Protein AF-A0A1Q3HE47-F1 (afdb_monomer)

Mean predicted aligned error: 10.92 Å

pLDDT: mean 84.14, std 11.79, range [44.97, 98.5]

Radius of gyration: 33.8 Å; Cα contacts (8 Å, |Δi|>4): 461; chains: 1; bounding box: 70×44×85 Å

Secondary structure (DSSP, 8-state):
-EEEEEEEEETTEEEEEEEEE-TTT--EEEEETTEEEEEE---S---EEEEEEEETTEEEEEEEEESSS-EEEEEEETTEE-GGGSSPPPP-----THHHHHHHHHHHHHHHHHHHHHHHHHHHHHHHHHHHHHHS-SSPPEEEGGGGGGSPTTEEEEEES-EE-SSSPPSEEETTEEEEEEE-TT--EEEEEESSSS---S-EEEEEEE--HHHHHHHHHHH--S--EEEETT-SHHHHHHHHHHHHHHHHHHHHHHHHHHHHHHHHHSPPP--

Solvent-accessible surface area (backbone atoms only — not comparable to full-atom values): 15174 Å² total; per-residue (Å²): 114,50,77,49,75,47,81,43,79,54,97,94,39,83,42,44,38,37,39,40,40,30,73,75,55,33,29,36,36,33,26,47,73,86,42,76,79,43,76,46,66,52,63,80,75,47,60,52,49,77,46,77,49,71,57,97,88,40,54,30,31,43,38,36,43,44,78,65,82,55,76,49,56,40,45,29,50,76,88,38,66,47,84,90,40,61,81,74,72,69,81,75,70,77,70,60,73,65,59,60,55,54,48,53,41,51,52,34,48,52,49,16,52,51,28,35,54,52,8,50,53,27,37,53,53,14,50,52,26,46,55,52,37,70,70,52,63,101,62,56,55,77,36,50,52,89,54,50,85,76,53,62,79,67,37,58,32,25,38,42,63,40,47,60,58,72,85,52,74,66,79,43,78,62,85,85,39,38,35,40,62,26,33,31,94,85,66,53,73,36,40,36,40,38,85,56,94,70,70,63,59,59,54,54,60,19,20,32,34,71,46,63,68,72,66,24,55,51,48,23,71,74,70,70,40,96,63,43,47,30,36,32,55,77,38,49,56,73,46,26,48,50,46,19,51,52,24,40,52,50,12,52,51,24,39,51,52,15,50,54,31,45,51,52,40,48,59,75,64,53,81,77,79,89,124

Foldseek 3Di:
DDKDWDWDQDPNDTKIWMWDADLQQRWIWIAINNRTPDTDRDDRADQWDKAWDDDPNWIKIWTWHDDSPDIFIFIATNNFTDPPRPDGPDPPPPPPPVVVLVVVLVVLLVLLVVLLVQLVVLLVQLVVLVVVLVVADPDAAEDEPVCLVVDDAFRWHKYAQWDWPLVPPFPDDDDQWTWTWTAHPVGQTEIEIDRDSDDDPRIATATKHWDDDPVQVVVCVVRVDPTHIYGDNCHHNVNSVVSSVVSNVSSCVSNVSSVVSVVVSVVSPDDDPPD

Nearest PDB structures (foldseek):
  6t9a-assembly1_C  TM=4.109E-01  e=9.147E-01  Ralstonia solanacearum
  8c9y-assembly1_A  TM=4.120E-01  e=1.423E+00  Ralstonia solanacearum
  8cf6-assembly1_A  TM=3.707E-01  e=9.667E-01  Ralstonia solanacearum
  6zuk-assembly2_F  TM=3.604E-01  e=8.190E-01  Ralstonia solanacearum
  2bt9-assembly1_A  TM=3.469E-01  e=4.542E+00  Ralstonia solanacearum

Sequence (275 aa):
MARRVWDVLLRNRMHRIELEHGYFTGRRRLTVDGRTILEQTPGIIDFGSEHPFEVAGVPCEVVITGNGIRFQYHLMVDGAAHPHGGQVPRPIRRKRAGGVLAVVNRCAKYMAVFLAVLGLAFLALGVQSLARLVSFPEHPPRVALATAGTQPDDAWVTLEGLRIDCGSAPIRRHGTNYYLAGQDGGGVPVVVAVDDESCPGEQASGVLHEMGGRNGAELRRRTGAPKVLVLSTWGGPAHELAGAAVFSLMALLGLGLAWLFALHAYDVSRPRSAD

Structure (mmCIF, N/CA/C/O backbone):
data_AF-A0A1Q3HE47-F1
#
_entry.id   AF-A0A1Q3HE47-F1
#
loop_
_atom_site.group_PDB
_atom_site.id
_atom_site.type_symbol
_atom_site.label_atom_id
_atom_site.label_alt_id
_atom_site.label_comp_id
_atom_site.label_asym_id
_atom_site.label_entity_id
_atom_site.label_seq_id
_atom_site.pdbx_PDB_ins_code
_atom_site.Cartn_x
_atom_site.Cartn_y
_atom_site.Cartn_z
_atom_site.occupancy
_atom_site.B_iso_or_equiv
_atom_site.auth_seq_id
_atom_site.auth_comp_id
_atom_site.auth_asym_id
_atom_site.auth_atom_id
_atom_site.pdbx_PDB_model_num
ATOM 1 N N . MET A 1 1 ? -20.123 10.801 11.143 1.00 86.38 1 MET A N 1
ATOM 2 C CA . MET A 1 1 ? -20.374 11.171 12.551 1.00 86.38 1 MET A CA 1
ATOM 3 C C . MET A 1 1 ? -21.838 10.906 12.847 1.00 86.38 1 MET A C 1
ATOM 5 O O . MET A 1 1 ? -22.668 11.209 11.999 1.00 86.38 1 MET A O 1
ATOM 9 N N . ALA A 1 2 ? -22.151 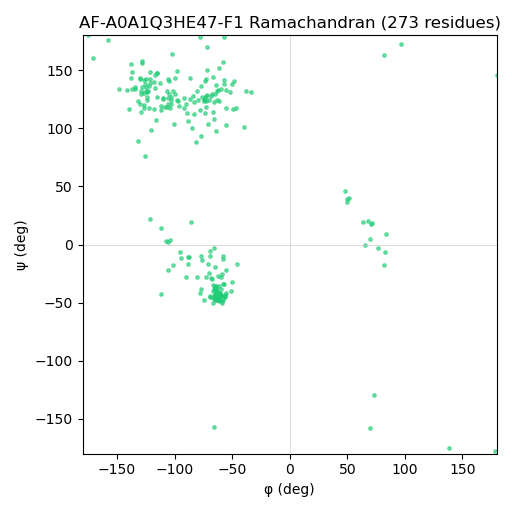10.308 13.991 1.00 92.12 2 ALA A N 1
ATOM 10 C CA . ALA A 1 2 ? -23.515 10.126 14.472 1.00 92.12 2 ALA A CA 1
ATOM 11 C C . ALA A 1 2 ? -23.789 11.099 15.616 1.00 92.12 2 ALA A C 1
ATOM 13 O O . ALA A 1 2 ? -22.918 11.309 16.459 1.00 92.12 2 ALA A O 1
ATOM 14 N N . ARG A 1 3 ? -25.009 11.633 15.669 1.00 95.56 3 ARG A N 1
ATOM 15 C CA . ARG A 1 3 ? -25.530 12.364 16.825 1.00 95.56 3 ARG A CA 1
ATOM 16 C C . ARG A 1 3 ? -26.807 11.689 17.308 1.00 95.56 3 ARG A C 1
ATOM 18 O O . ARG A 1 3 ? -27.636 11.273 16.490 1.00 95.56 3 ARG A O 1
ATOM 25 N N . ARG A 1 4 ? -26.947 11.537 18.619 1.00 95.44 4 ARG A N 1
ATOM 26 C CA . ARG A 1 4 ? -28.147 11.018 19.282 1.00 95.44 4 ARG A CA 1
ATOM 27 C C . ARG A 1 4 ? -28.546 11.962 20.399 1.00 95.44 4 ARG A C 1
ATOM 29 O O . ARG A 1 4 ? -27.680 12.553 21.033 1.00 95.44 4 ARG A O 1
ATOM 36 N N . VAL A 1 5 ? -29.849 12.117 20.576 1.00 95.69 5 VAL A N 1
ATOM 37 C CA . VAL A 1 5 ? -30.447 12.993 21.579 1.00 95.69 5 VAL A CA 1
ATOM 38 C C . VAL A 1 5 ? -31.563 12.212 22.252 1.00 95.69 5 VAL A C 1
ATOM 40 O O . VAL A 1 5 ? -32.356 11.567 21.565 1.00 95.69 5 VAL A O 1
ATOM 43 N N . TRP A 1 6 ? -31.602 12.270 23.575 1.00 95.62 6 TRP A N 1
ATOM 44 C CA . TRP A 1 6 ? -32.667 11.720 24.398 1.00 95.62 6 TRP A CA 1
ATOM 45 C C . TRP A 1 6 ? -33.143 12.799 25.364 1.00 95.62 6 TRP A C 1
ATOM 47 O O . TRP A 1 6 ? -32.328 13.396 26.065 1.00 95.62 6 TRP A O 1
ATOM 57 N N . ASP A 1 7 ? -34.453 13.011 25.416 1.00 95.06 7 ASP A N 1
ATOM 58 C CA . ASP A 1 7 ? -35.097 13.839 26.430 1.00 95.06 7 ASP A CA 1
ATOM 59 C C . ASP A 1 7 ? -35.755 12.909 27.456 1.00 95.06 7 ASP A C 1
ATOM 61 O O . ASP A 1 7 ? -36.532 12.022 27.087 1.00 95.06 7 ASP A O 1
ATOM 65 N N . VAL A 1 8 ? -35.401 13.070 28.731 1.00 95.38 8 VAL A N 1
ATOM 66 C CA . VAL A 1 8 ? -35.854 12.207 29.831 1.00 95.38 8 VAL A CA 1
ATOM 67 C C . VAL A 1 8 ? -36.417 13.041 30.977 1.00 95.38 8 VAL A C 1
ATOM 69 O O . VAL A 1 8 ? -35.802 14.010 31.418 1.00 95.38 8 VAL A O 1
ATOM 72 N N . LEU A 1 9 ? -37.593 12.666 31.482 1.00 95.88 9 LEU A N 1
ATOM 73 C CA . LEU A 1 9 ? -38.200 13.303 32.651 1.00 95.88 9 LEU A CA 1
ATOM 74 C C . LEU A 1 9 ? -37.706 12.600 33.921 1.00 95.88 9 LEU A C 1
ATOM 76 O O . LEU A 1 9 ? -38.145 11.493 34.222 1.00 95.88 9 LEU A O 1
ATOM 80 N N . LEU A 1 10 ? -36.812 13.241 34.677 1.00 96.44 10 LEU A N 1
ATOM 81 C CA . LEU A 1 10 ? -36.258 12.707 35.927 1.00 96.44 10 LEU A CA 1
ATOM 82 C C . LEU A 1 10 ? -36.511 13.694 37.063 1.00 96.44 10 LEU A C 1
ATOM 84 O O . LEU A 1 10 ? -36.251 14.887 36.925 1.00 96.44 10 LEU A O 1
ATOM 88 N N . ARG A 1 11 ? -37.041 13.205 38.192 1.00 95.62 11 ARG A N 1
ATOM 89 C CA . ARG A 1 11 ? -37.364 14.028 39.376 1.00 95.62 11 ARG A CA 1
ATOM 90 C C . ARG A 1 11 ? -38.146 15.311 39.024 1.00 95.62 11 ARG A C 1
ATOM 92 O O . ARG A 1 11 ? -37.824 16.394 39.501 1.00 95.62 11 ARG A O 1
ATOM 99 N N . ASN A 1 12 ? -39.168 15.178 38.174 1.00 96.12 12 ASN A N 1
ATOM 100 C CA . ASN A 1 12 ? -40.035 16.264 37.688 1.00 96.12 12 ASN A CA 1
ATOM 101 C C . ASN A 1 12 ? -39.338 17.354 36.852 1.00 96.12 12 ASN A C 1
ATOM 103 O O . ASN A 1 12 ? -39.894 18.438 36.673 1.00 96.12 12 ASN A O 1
ATOM 107 N N . ARG A 1 13 ? -38.153 17.082 36.299 1.00 97.62 13 ARG A N 1
ATOM 108 C CA . ARG A 1 13 ? -37.458 17.980 35.373 1.00 97.62 13 ARG A CA 1
ATOM 109 C C . ARG A 1 13 ? -37.103 17.250 34.081 1.00 97.62 13 ARG A C 1
ATOM 111 O O . ARG A 1 13 ? -36.677 16.099 34.108 1.00 97.62 13 ARG A O 1
ATOM 118 N N . MET A 1 14 ? -37.298 17.920 32.945 1.00 97.44 14 MET A N 1
ATOM 119 C CA . MET A 1 14 ? -36.829 17.415 31.655 1.00 97.44 14 MET A CA 1
ATOM 120 C C . MET A 1 14 ? -35.317 17.623 31.555 1.00 97.44 14 MET A C 1
ATOM 122 O O . MET A 1 14 ? -34.838 18.743 31.751 1.00 97.44 14 MET A O 1
ATOM 126 N N . HIS A 1 15 ? -34.594 16.554 31.246 1.00 97.56 15 HIS A N 1
ATOM 127 C CA . HIS A 1 15 ? -33.154 16.549 31.027 1.00 97.56 15 HIS A CA 1
ATOM 128 C C . HIS A 1 15 ? -32.845 16.118 29.601 1.00 97.56 15 HIS A C 1
ATOM 130 O O . HIS A 1 15 ? -33.463 15.185 29.085 1.00 97.56 15 HIS A O 1
ATOM 136 N N . ARG A 1 16 ? -31.861 16.770 28.982 1.00 96.31 16 ARG A N 1
ATOM 137 C CA . ARG A 1 16 ? -31.453 16.494 27.603 1.00 96.31 16 ARG A CA 1
ATOM 138 C C . ARG A 1 16 ? -30.068 15.880 27.565 1.00 96.31 16 ARG A C 1
ATOM 140 O O . ARG A 1 16 ? -29.092 16.506 27.973 1.00 96.31 16 ARG A O 1
ATOM 147 N N . ILE A 1 17 ? -29.987 14.666 27.040 1.00 97.88 17 ILE A N 1
ATOM 148 C CA . ILE A 1 17 ? -28.758 13.883 26.927 1.00 97.88 17 ILE A CA 1
ATOM 149 C C . ILE A 1 17 ? -28.388 13.798 25.451 1.00 97.88 17 ILE A C 1
ATOM 151 O O . ILE A 1 17 ? -29.185 13.350 24.629 1.00 97.88 17 ILE A O 1
ATOM 155 N N . GLU A 1 18 ? -27.173 14.203 25.102 1.00 97.38 18 GLU A N 1
ATOM 156 C CA . GLU A 1 18 ? -26.668 14.187 23.733 1.00 97.38 18 GLU A CA 1
ATOM 157 C C . GLU A 1 18 ? -25.387 13.367 23.630 1.00 97.38 18 GLU A C 1
ATOM 159 O O . GLU A 1 18 ? -24.451 13.572 24.398 1.00 97.38 18 GLU A O 1
ATOM 164 N N . LEU A 1 19 ? -25.326 12.471 22.646 1.00 96.94 19 LEU A N 1
ATOM 165 C CA . LEU A 1 19 ? -24.125 11.730 22.281 1.00 96.94 19 LEU A CA 1
ATOM 166 C C . LEU A 1 19 ? -23.688 12.119 20.871 1.00 96.94 19 LEU A C 1
ATOM 168 O O . LEU A 1 19 ? -24.444 11.960 19.910 1.00 96.94 19 LEU A O 1
ATOM 172 N N . GLU A 1 20 ? -22.430 12.511 20.735 1.00 96.62 20 GLU A N 1
ATOM 173 C CA . GLU A 1 20 ? -21.725 12.585 19.462 1.00 96.62 20 GLU A CA 1
ATOM 174 C C . GLU A 1 20 ?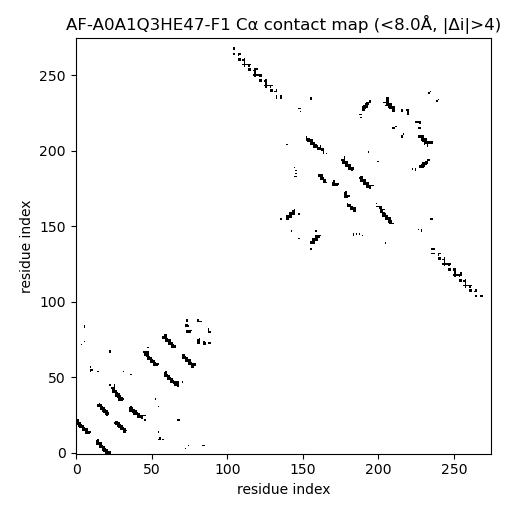 -20.738 11.422 19.350 1.00 96.62 20 GLU A C 1
ATOM 176 O O . GLU A 1 20 ? -19.940 11.193 20.256 1.00 96.62 20 GLU A O 1
ATOM 181 N N . HIS A 1 21 ? -20.781 10.696 18.232 1.00 94.62 21 HIS A N 1
ATOM 182 C CA . HIS A 1 21 ? -19.896 9.567 17.950 1.00 94.62 21 HIS A CA 1
ATOM 183 C C . HIS A 1 21 ? -19.247 9.711 16.557 1.00 94.62 21 HIS A C 1
ATOM 185 O O . HIS A 1 21 ? -19.907 9.662 15.513 1.00 94.62 21 HIS A O 1
ATOM 191 N N . GLY A 1 22 ? -17.929 9.896 16.523 1.00 92.56 22 GLY A N 1
ATOM 192 C CA . GLY A 1 22 ? -17.110 9.900 15.316 1.00 92.56 22 GLY A CA 1
ATOM 193 C C . GLY A 1 22 ? -16.686 8.491 14.903 1.00 92.56 22 GLY A C 1
ATOM 194 O O . GLY A 1 22 ? -15.700 7.988 15.415 1.00 92.56 22 GLY A O 1
ATOM 195 N N . TYR A 1 23 ? -17.373 7.892 13.923 1.00 84.88 23 TYR A N 1
ATOM 196 C CA . TYR A 1 23 ? -17.116 6.512 13.468 1.00 84.88 23 TYR A CA 1
ATOM 197 C C . TYR A 1 23 ? -15.653 6.197 13.123 1.00 84.88 23 TYR A C 1
ATOM 199 O O . TYR A 1 23 ? -15.178 5.111 13.421 1.00 84.88 23 TYR A O 1
ATOM 207 N N . PHE A 1 24 ? -14.953 7.134 12.480 1.00 83.31 24 PHE A N 1
ATOM 208 C CA . PHE A 1 24 ? -13.572 6.925 12.029 1.00 83.31 24 PHE A CA 1
ATOM 209 C C . PHE A 1 24 ? -12.532 7.322 13.072 1.00 83.31 24 PHE A C 1
ATOM 211 O O . PHE A 1 24 ? -11.423 6.803 13.069 1.00 83.31 24 PHE A O 1
ATOM 218 N N . THR A 1 25 ? -12.872 8.273 13.941 1.00 86.38 25 THR A N 1
ATOM 219 C CA . THR A 1 25 ? -11.947 8.787 14.955 1.00 86.38 25 THR A CA 1
ATOM 220 C C . THR A 1 25 ? -12.107 8.082 16.295 1.00 86.38 25 THR A C 1
ATOM 222 O O . THR A 1 25 ? -11.325 8.343 17.199 1.00 86.38 25 THR A O 1
ATOM 225 N N . GLY A 1 26 ? -13.167 7.289 16.471 1.00 87.88 26 GLY A N 1
ATOM 226 C CA . GLY A 1 26 ? -13.594 6.773 17.768 1.00 87.88 26 GLY A CA 1
ATOM 227 C C . GLY A 1 26 ? -14.060 7.866 18.736 1.00 87.88 26 GLY A C 1
ATOM 228 O O . GLY A 1 26 ? -14.446 7.553 19.858 1.00 87.88 26 GLY A O 1
ATOM 229 N N . ARG A 1 27 ? -14.047 9.155 18.357 1.00 93.19 27 ARG A N 1
ATOM 230 C CA . ARG A 1 27 ? -14.351 10.255 19.285 1.00 93.19 27 ARG A CA 1
ATOM 231 C C . ARG A 1 27 ? -15.779 10.144 19.802 1.00 93.19 27 ARG A C 1
ATOM 233 O O . ARG A 1 27 ? -16.715 9.982 19.022 1.00 93.19 27 ARG A O 1
ATOM 240 N N . ARG A 1 28 ? -15.939 10.285 21.111 1.00 95.19 28 ARG A N 1
ATOM 241 C CA . ARG A 1 28 ? -17.213 10.280 21.819 1.00 95.19 28 ARG A CA 1
ATOM 242 C C . ARG A 1 28 ? -17.311 11.528 22.663 1.00 95.19 28 ARG A C 1
ATOM 244 O O . ARG A 1 28 ? -16.393 11.827 23.425 1.00 95.19 28 ARG A O 1
ATOM 251 N N . ARG A 1 29 ? -18.432 12.223 22.553 1.00 97.69 29 ARG A N 1
ATOM 252 C CA . ARG A 1 29 ? -18.761 13.348 23.421 1.00 97.69 29 ARG A CA 1
ATOM 253 C C . ARG A 1 29 ? -20.162 13.142 23.967 1.00 97.69 29 ARG A C 1
ATOM 255 O O . ARG A 1 29 ? -21.098 13.006 23.186 1.00 97.69 29 ARG A O 1
ATOM 262 N N . LEU A 1 30 ? -20.281 13.080 25.289 1.00 98.12 30 LEU A N 1
ATOM 263 C CA . LEU A 1 30 ? -21.552 12.968 25.996 1.00 98.12 30 LEU A CA 1
ATOM 264 C C . LEU A 1 30 ? -21.827 14.281 26.722 1.00 98.12 30 LEU A C 1
ATOM 266 O O . LEU A 1 30 ? -20.998 14.758 27.503 1.00 98.12 30 LEU A O 1
ATOM 270 N N . THR A 1 31 ? -22.996 14.849 26.474 1.00 98.50 31 THR A N 1
ATOM 271 C CA . THR A 1 31 ? -23.437 16.124 27.030 1.00 98.50 31 THR A CA 1
ATOM 272 C C . THR A 1 31 ? -24.775 15.931 27.732 1.00 98.50 31 THR A C 1
ATOM 274 O O . THR A 1 31 ? -25.663 15.284 27.189 1.00 98.50 31 THR A O 1
ATOM 277 N N . VAL A 1 32 ? -24.927 16.494 28.931 1.00 98.25 32 VAL A N 1
ATOM 278 C CA . VAL A 1 32 ? -26.179 16.498 29.702 1.00 98.25 32 VAL A CA 1
ATOM 279 C C . VAL A 1 32 ? -26.535 17.943 30.017 1.00 98.25 32 VAL A C 1
ATOM 281 O O . VAL A 1 32 ? -25.709 18.674 30.562 1.00 98.25 32 VAL A O 1
ATOM 284 N N . ASP A 1 33 ? -27.734 18.373 29.630 1.00 97.88 33 ASP A N 1
ATOM 285 C CA . ASP A 1 33 ? -28.236 19.743 29.806 1.00 97.88 33 ASP A CA 1
ATOM 286 C C . ASP A 1 33 ? -27.250 20.820 29.313 1.00 97.88 33 ASP A C 1
ATOM 288 O O . ASP A 1 33 ? -27.050 21.860 29.939 1.00 97.88 33 ASP A O 1
ATOM 292 N N . GLY A 1 34 ? -26.575 20.547 28.191 1.00 97.62 34 GLY A N 1
ATOM 293 C CA . GLY A 1 34 ? -25.580 21.443 27.591 1.00 97.62 34 GLY A CA 1
ATOM 294 C C . GLY A 1 34 ? -24.171 21.362 28.197 1.00 97.62 34 GLY A C 1
ATOM 295 O O . GLY A 1 34 ? -23.241 21.938 27.634 1.00 97.62 34 GLY A O 1
ATOM 296 N N . ARG A 1 35 ? -23.959 20.606 29.283 1.00 98.12 35 ARG A N 1
ATOM 297 C CA . ARG A 1 35 ? -22.635 20.391 29.888 1.00 98.12 35 ARG A CA 1
ATOM 298 C C . ARG A 1 35 ? -22.011 19.080 29.413 1.00 98.12 35 ARG A C 1
ATOM 300 O O . ARG A 1 35 ? -22.592 18.014 29.592 1.00 98.12 35 ARG A O 1
ATOM 307 N N . THR A 1 36 ? -20.812 19.134 28.831 1.00 98.19 36 THR A N 1
ATOM 308 C CA . THR A 1 36 ? -20.045 17.921 28.497 1.00 98.19 36 THR A CA 1
ATOM 309 C C . THR A 1 36 ? -19.647 17.199 29.785 1.00 98.19 36 THR A C 1
ATOM 311 O O . THR A 1 36 ? -18.974 17.783 30.634 1.00 98.19 36 THR A O 1
ATOM 314 N N . ILE A 1 37 ? -20.051 15.938 29.919 1.00 97.81 37 ILE A N 1
ATOM 315 C CA . ILE A 1 37 ? -19.690 15.068 31.047 1.00 97.81 37 ILE A CA 1
ATOM 316 C C . ILE A 1 37 ? -18.656 14.008 30.658 1.00 97.81 37 ILE A C 1
ATOM 318 O O . ILE A 1 37 ? -17.943 13.503 31.519 1.00 97.81 37 ILE A O 1
ATOM 322 N N . LEU A 1 38 ? -18.546 13.699 29.364 1.00 96.50 38 LEU A N 1
ATOM 323 C CA . LEU A 1 38 ? -17.550 12.783 28.826 1.00 96.50 38 LEU A CA 1
ATOM 324 C C . LEU A 1 38 ? -17.035 13.314 27.497 1.00 96.50 38 LEU A C 1
ATOM 326 O O . LEU A 1 38 ? -17.819 13.647 26.608 1.00 96.50 38 LEU A O 1
ATOM 330 N N . GLU A 1 39 ? -15.721 13.306 27.337 1.00 96.38 39 GLU A N 1
ATOM 331 C CA . GLU A 1 39 ? -15.078 13.479 26.046 1.00 96.38 39 GLU A CA 1
ATOM 332 C C . GLU A 1 39 ? -13.893 12.520 25.952 1.00 96.38 39 GLU A C 1
ATOM 334 O O . GLU A 1 39 ? -12.964 12.578 26.753 1.00 96.38 39 GLU A O 1
ATOM 339 N N . GLN A 1 40 ? -13.959 11.583 25.009 1.00 92.56 40 GLN A N 1
ATOM 340 C CA . GLN A 1 40 ? -12.952 10.541 24.831 1.00 92.56 40 GLN A CA 1
ATOM 341 C C . GLN A 1 40 ? -12.658 10.347 23.351 1.00 92.56 40 GLN A C 1
ATOM 343 O O . GLN A 1 40 ? -13.560 10.396 22.520 1.00 92.56 40 GLN A O 1
ATOM 348 N N . THR A 1 41 ? -11.400 10.074 23.023 1.00 87.00 41 THR A N 1
ATOM 349 C CA . THR A 1 41 ? -10.984 9.655 21.679 1.00 87.00 41 THR A CA 1
ATOM 350 C C . THR A 1 41 ? -10.220 8.340 21.809 1.00 87.00 41 THR A C 1
ATOM 352 O O . THR A 1 41 ? -8.990 8.351 21.827 1.00 87.00 41 THR A O 1
ATOM 355 N N . PRO A 1 42 ? -10.917 7.206 22.019 1.00 71.00 42 PRO A N 1
ATOM 356 C CA . PRO A 1 42 ? -10.277 5.900 21.949 1.00 71.00 42 PRO A CA 1
ATOM 357 C C . PRO A 1 42 ? -9.634 5.696 20.573 1.00 71.00 42 PRO A C 1
ATOM 359 O O . PRO A 1 42 ? -10.004 6.352 19.601 1.00 71.00 42 PRO A O 1
ATOM 362 N N . GLY A 1 43 ? -8.638 4.807 20.520 1.00 66.75 43 GLY A N 1
ATOM 363 C CA . GLY A 1 43 ? -7.863 4.528 19.312 1.00 66.75 43 GLY A CA 1
ATOM 364 C C . GLY A 1 43 ? -8.708 4.088 18.108 1.00 66.75 43 GLY A C 1
ATOM 365 O O . GLY A 1 43 ? -9.919 3.925 18.183 1.00 66.75 43 GLY A O 1
ATOM 366 N N . ILE A 1 44 ? -8.028 3.849 16.987 1.00 63.16 44 ILE A N 1
ATOM 367 C CA . ILE A 1 44 ? -8.579 3.773 15.617 1.00 63.16 44 ILE A CA 1
ATOM 368 C C . ILE A 1 44 ? -9.682 2.700 15.422 1.00 63.16 44 ILE A C 1
ATOM 370 O O . ILE A 1 44 ? -10.370 2.698 14.404 1.00 63.16 44 ILE A O 1
ATOM 374 N N . ILE A 1 45 ? -9.882 1.783 16.374 1.00 70.94 45 ILE A N 1
ATOM 375 C CA . ILE A 1 45 ? -10.820 0.665 16.248 1.00 70.94 45 ILE A CA 1
ATOM 376 C C . ILE A 1 45 ? -11.922 0.758 17.310 1.00 70.94 45 ILE A C 1
ATOM 378 O O . ILE A 1 45 ? -11.659 0.617 18.504 1.00 70.94 45 ILE A O 1
ATOM 382 N N . ASP A 1 46 ? -13.165 0.927 16.853 1.00 78.44 46 ASP A N 1
ATOM 383 C CA . ASP A 1 46 ? -14.350 1.068 17.698 1.00 78.44 46 ASP A CA 1
ATOM 384 C C . ASP A 1 46 ? -15.302 -0.136 17.585 1.00 78.44 46 ASP A C 1
ATOM 386 O O . ASP A 1 46 ? -15.897 -0.388 16.534 1.00 78.44 46 ASP A O 1
ATOM 390 N N . PHE A 1 47 ? -15.479 -0.871 18.686 1.00 80.50 47 PHE A N 1
ATOM 391 C CA . PHE A 1 47 ? -16.389 -2.022 18.778 1.00 80.50 47 PHE A CA 1
ATOM 392 C C . PHE A 1 47 ? -17.601 -1.776 19.686 1.00 80.50 47 PHE A C 1
ATOM 394 O O . PHE A 1 47 ? -18.304 -2.721 20.052 1.00 80.50 47 PHE A O 1
ATOM 401 N N . GLY A 1 48 ? -17.867 -0.519 20.039 1.00 87.06 48 GLY A N 1
ATOM 402 C CA . GLY A 1 48 ? -18.836 -0.163 21.065 1.00 87.06 48 GLY A CA 1
ATOM 403 C C . GLY A 1 48 ? -18.195 0.083 22.429 1.00 87.06 48 GLY A C 1
ATOM 404 O O . GLY A 1 48 ? -16.990 -0.080 22.618 1.00 87.06 48 GLY A O 1
ATOM 405 N N . SER A 1 49 ? -19.007 0.554 23.369 1.00 90.88 49 SER A N 1
ATOM 406 C CA . SER A 1 49 ? -18.571 1.017 24.686 1.00 90.88 49 SER A CA 1
ATOM 407 C C . SER A 1 49 ? -19.760 1.286 25.607 1.00 90.88 49 SER A C 1
ATOM 409 O O . SER A 1 49 ? -20.879 1.508 25.148 1.00 90.88 49 SER A O 1
ATOM 411 N N . GLU A 1 50 ? -19.488 1.306 26.906 1.00 93.69 50 GLU A N 1
ATOM 412 C CA . GLU A 1 50 ? -20.438 1.630 27.970 1.00 93.69 50 GLU A CA 1
ATOM 413 C C . GLU A 1 50 ? -19.950 2.898 28.682 1.00 93.69 50 GLU A C 1
ATOM 415 O O . GLU A 1 50 ? -18.755 3.045 28.959 1.00 93.69 50 GLU A O 1
ATOM 420 N N . HIS A 1 51 ? -20.860 3.839 28.925 1.00 95.44 51 HIS A N 1
ATOM 421 C CA . HIS A 1 51 ? -20.549 5.134 29.524 1.00 95.44 51 HIS A CA 1
ATOM 422 C C . HIS A 1 51 ? -21.519 5.427 30.666 1.00 95.44 51 HIS A C 1
ATOM 424 O O . HIS A 1 51 ? -22.570 6.018 30.406 1.00 95.44 51 HIS A O 1
ATOM 430 N N . PRO A 1 52 ? -21.199 5.008 31.903 1.00 96.88 52 PRO A N 1
ATOM 431 C CA . PRO A 1 52 ? -22.009 5.323 33.071 1.00 96.88 52 PRO A CA 1
ATOM 432 C C . PRO A 1 52 ? -21.857 6.799 33.464 1.00 96.88 52 PRO A C 1
ATOM 434 O O . PRO A 1 52 ? -20.772 7.376 33.371 1.00 96.88 52 PRO A O 1
ATOM 437 N N . PHE A 1 53 ? -22.954 7.408 33.903 1.00 97.50 53 PHE A N 1
ATOM 438 C CA . PHE A 1 53 ? -23.033 8.777 34.409 1.00 97.50 53 PHE A CA 1
ATOM 439 C C . PHE A 1 53 ? -24.264 8.937 35.308 1.00 97.50 53 PHE A C 1
ATOM 441 O O . PHE A 1 53 ? -25.071 8.023 35.443 1.00 97.50 53 PHE A O 1
ATOM 448 N N . GLU A 1 54 ? -24.436 10.101 35.924 1.00 97.50 54 GLU A N 1
ATOM 449 C CA . GLU A 1 54 ? -25.608 10.387 36.752 1.00 97.50 54 GLU A CA 1
ATOM 450 C C . GLU A 1 54 ? -26.324 11.647 36.272 1.00 97.50 54 GLU A C 1
ATOM 452 O O . GLU A 1 54 ? -25.688 12.636 35.895 1.00 97.50 54 GLU A O 1
ATOM 457 N N . VAL A 1 55 ? -27.657 11.627 36.323 1.00 97.56 55 VAL A N 1
ATOM 458 C CA . VAL A 1 55 ? -28.508 12.791 36.044 1.00 97.56 55 VAL A CA 1
ATOM 459 C C . VAL A 1 55 ? -29.448 12.988 37.216 1.00 97.56 55 VAL A C 1
ATOM 461 O O . VAL A 1 55 ? -30.243 12.109 37.536 1.00 97.56 55 VAL A O 1
ATOM 464 N N . ALA A 1 56 ? -29.328 14.131 37.894 1.00 96.06 56 ALA A N 1
ATOM 465 C CA . ALA A 1 56 ? -30.091 14.427 39.105 1.00 96.06 56 ALA A CA 1
ATOM 466 C C . ALA A 1 56 ? -30.025 13.294 40.155 1.00 96.06 56 ALA A C 1
ATOM 468 O O . ALA A 1 56 ? -31.017 13.016 40.817 1.00 96.06 56 ALA A O 1
ATOM 469 N N . GLY A 1 57 ? -28.876 12.620 40.299 1.00 96.44 57 GLY A N 1
ATOM 470 C CA . GLY A 1 57 ? -28.688 11.496 41.227 1.00 96.44 57 GLY A CA 1
ATOM 471 C C . GLY A 1 57 ? -29.413 10.203 40.831 1.00 96.44 57 GLY A C 1
ATOM 472 O O . GLY A 1 57 ? -29.642 9.358 41.692 1.00 96.44 57 GLY A O 1
ATOM 473 N N . VAL A 1 58 ? -29.831 10.070 39.569 1.00 97.56 58 VAL A N 1
ATOM 474 C CA . VAL A 1 58 ? -30.322 8.819 38.977 1.00 97.56 58 VAL A CA 1
ATOM 475 C C . VAL A 1 58 ? -29.209 8.234 38.100 1.00 97.56 58 VAL A C 1
ATOM 477 O O . VAL A 1 58 ? -28.704 8.953 37.226 1.00 97.56 58 VAL A O 1
ATOM 480 N N . PRO A 1 59 ? -28.817 6.962 38.295 1.00 97.44 59 PRO A N 1
ATOM 481 C CA . PRO A 1 59 ? -27.789 6.328 37.481 1.00 97.44 59 PRO A CA 1
ATOM 482 C C . PRO A 1 59 ? -28.282 6.151 36.043 1.00 97.44 59 PRO A C 1
ATOM 484 O O . PRO A 1 59 ? -29.368 5.626 35.788 1.00 97.44 59 PRO A O 1
ATOM 487 N N . CYS A 1 60 ? -27.466 6.602 35.098 1.00 97.38 60 CYS A N 1
ATOM 488 C CA . CYS A 1 60 ? -27.711 6.526 33.667 1.00 97.38 60 CYS A CA 1
ATOM 489 C C . CYS A 1 60 ? -26.501 5.910 32.960 1.00 97.38 60 CYS A C 1
ATOM 491 O O . CYS A 1 60 ? -25.371 5.972 33.443 1.00 97.38 60 CYS A O 1
ATOM 493 N N . GLU A 1 61 ? -26.715 5.331 31.785 1.00 97.31 61 GLU A N 1
ATOM 494 C CA . GLU A 1 61 ? -25.629 4.780 30.979 1.00 97.31 61 GLU A CA 1
ATOM 495 C C . GLU A 1 61 ? -25.938 4.907 29.490 1.00 97.31 61 GLU A C 1
ATOM 497 O O . GLU A 1 61 ? -27.035 4.581 29.041 1.00 97.31 61 GLU A O 1
ATOM 502 N N . VAL A 1 62 ? -24.965 5.372 28.705 1.00 95.94 62 VAL A N 1
ATOM 503 C CA . VAL A 1 62 ? -25.035 5.275 27.244 1.00 95.94 62 VAL A CA 1
ATOM 504 C C . VAL A 1 62 ? -24.267 4.042 26.793 1.00 95.94 62 VAL A C 1
ATOM 506 O O . VAL A 1 62 ? -23.054 3.949 26.984 1.00 95.94 62 VAL A O 1
ATOM 509 N N . VAL A 1 63 ? -24.978 3.122 26.144 1.00 94.31 63 VAL A N 1
ATOM 510 C CA . VAL A 1 63 ? -24.432 1.882 25.593 1.00 94.31 63 VAL A CA 1
ATOM 511 C C . VAL A 1 63 ? -24.361 1.998 24.075 1.00 94.31 63 VAL A C 1
ATOM 513 O O . VAL A 1 63 ? -25.376 2.151 23.390 1.00 94.31 63 VAL A O 1
ATOM 516 N N . ILE A 1 64 ? -23.148 1.906 23.543 1.00 92.88 64 ILE A N 1
ATOM 517 C CA . ILE A 1 64 ? -22.866 1.841 22.113 1.00 92.88 64 ILE A CA 1
ATOM 518 C C . ILE A 1 64 ? -22.536 0.389 21.787 1.00 92.88 64 ILE A C 1
ATOM 520 O O . ILE A 1 64 ? -21.576 -0.162 22.317 1.00 92.88 64 ILE A O 1
ATOM 524 N N . THR A 1 65 ? -23.292 -0.236 20.889 1.00 90.00 65 THR A N 1
ATOM 525 C CA . THR A 1 65 ? -22.951 -1.564 20.356 1.00 90.00 65 THR A CA 1
ATOM 526 C C . THR A 1 65 ? -22.703 -1.477 18.862 1.00 90.00 65 THR A C 1
ATOM 528 O O . THR A 1 65 ? -23.325 -0.672 18.173 1.00 90.00 65 THR A O 1
ATOM 531 N N . GLY A 1 66 ? -21.784 -2.282 18.331 1.00 87.00 66 GLY A N 1
ATOM 532 C CA . GLY A 1 66 ? -21.515 -2.273 16.899 1.00 87.00 66 GLY A CA 1
ATOM 533 C C . GLY A 1 66 ? -20.517 -3.323 16.440 1.00 87.00 66 GLY A C 1
ATOM 534 O O . GLY A 1 66 ? -20.000 -4.114 17.225 1.00 87.00 66 GLY A O 1
ATOM 535 N N . ASN A 1 67 ? -20.262 -3.328 15.134 1.00 79.88 67 ASN A N 1
ATOM 536 C CA . ASN A 1 67 ? -19.281 -4.198 14.477 1.00 79.88 67 ASN A CA 1
ATOM 537 C C . ASN A 1 67 ? -18.198 -3.404 13.721 1.00 79.88 67 ASN A C 1
ATOM 539 O O . ASN A 1 67 ? -17.619 -3.920 12.768 1.00 79.88 67 ASN A O 1
ATOM 543 N N . GLY A 1 68 ? -17.985 -2.137 14.086 1.00 77.81 68 GLY A N 1
ATOM 544 C CA . GLY A 1 68 ? -17.082 -1.210 13.394 1.00 77.81 68 GLY A CA 1
ATOM 545 C C . GLY A 1 68 ? -17.682 -0.534 12.154 1.00 77.81 68 GLY A C 1
ATOM 546 O O . GLY A 1 68 ? -17.175 0.494 11.723 1.00 77.81 68 GLY A O 1
ATOM 547 N N . ILE A 1 69 ? -18.780 -1.059 11.596 1.00 80.06 69 ILE A N 1
ATOM 548 C CA . ILE A 1 69 ? -19.447 -0.492 10.407 1.00 80.06 69 ILE A CA 1
ATOM 549 C C . ILE A 1 69 ? -20.816 0.088 10.769 1.00 80.06 69 ILE A C 1
ATOM 551 O O . ILE A 1 69 ? -21.198 1.157 10.297 1.00 80.06 69 ILE A O 1
ATOM 555 N N . ARG A 1 70 ? -21.581 -0.625 11.600 1.00 85.44 70 ARG A N 1
ATOM 556 C CA . ARG A 1 70 ? -22.902 -0.200 12.073 1.00 85.44 70 ARG A CA 1
ATOM 557 C C . ARG A 1 70 ? -22.900 -0.124 13.589 1.00 85.44 70 ARG A C 1
ATOM 559 O O . ARG A 1 70 ? -22.372 -1.021 14.244 1.00 85.44 70 ARG A O 1
ATOM 566 N N . PHE A 1 71 ? -23.536 0.922 14.110 1.00 90.38 71 PHE A N 1
ATOM 567 C CA . PHE A 1 71 ? -23.645 1.173 15.541 1.00 90.38 71 PHE A CA 1
ATOM 568 C C . PHE A 1 71 ? -25.101 1.372 15.962 1.00 90.38 71 PHE A C 1
ATOM 570 O O . PHE A 1 71 ? -25.890 1.999 15.249 1.00 90.38 71 PHE A O 1
ATOM 577 N N . GLN A 1 72 ? -25.434 0.841 17.131 1.00 92.56 72 GLN A N 1
ATOM 578 C CA . GLN A 1 72 ? -26.688 1.044 17.843 1.00 92.56 72 GLN A CA 1
ATOM 579 C C . GLN A 1 72 ? -26.392 1.766 19.157 1.00 92.56 72 GLN A C 1
ATOM 581 O O . GLN A 1 72 ? -25.315 1.605 19.735 1.00 92.56 72 GLN A O 1
ATOM 586 N N . TYR A 1 73 ? -27.340 2.590 19.593 1.00 93.31 73 TYR A N 1
ATOM 587 C CA . TYR A 1 73 ? -27.167 3.506 20.712 1.00 93.31 73 TYR A CA 1
ATOM 588 C C . TYR A 1 73 ? -28.356 3.379 21.641 1.00 93.31 73 TYR A C 1
ATOM 590 O O . TYR A 1 73 ? -29.490 3.590 21.216 1.00 93.31 73 TYR A O 1
ATOM 598 N N . HIS A 1 74 ? -28.088 3.085 22.902 1.00 92.94 74 HIS A N 1
ATOM 599 C CA . HIS A 1 74 ? -29.125 2.912 23.903 1.00 92.94 74 HIS A CA 1
ATOM 600 C C . HIS A 1 74 ? -28.809 3.781 25.107 1.00 92.94 74 HIS A C 1
ATOM 602 O O . HIS A 1 74 ? -27.667 3.830 25.557 1.00 92.94 74 HIS A O 1
ATOM 608 N N . LEU A 1 75 ? -29.832 4.467 25.606 1.00 95.56 75 LEU A N 1
ATOM 609 C CA . LEU A 1 75 ? -29.784 5.124 26.899 1.00 95.56 75 LEU A CA 1
ATOM 610 C C . LEU A 1 75 ? -30.445 4.198 27.916 1.00 95.56 75 LEU A C 1
ATOM 612 O O . LEU A 1 75 ? -31.598 3.808 27.732 1.00 95.56 75 LEU A O 1
ATOM 616 N N . MET A 1 76 ? -29.718 3.869 28.972 1.00 95.00 76 MET A N 1
ATOM 617 C CA . MET A 1 76 ? -30.217 3.161 30.140 1.00 95.00 76 MET A CA 1
ATOM 618 C C . MET A 1 76 ? -30.457 4.183 31.252 1.00 95.00 76 MET A C 1
ATOM 620 O O . MET A 1 76 ? -29.591 5.016 31.517 1.00 95.00 76 MET A O 1
ATOM 624 N N . VAL A 1 77 ? -31.617 4.123 31.897 1.00 96.12 77 VAL A N 1
ATOM 625 C CA . VAL A 1 77 ? -31.992 4.945 33.054 1.00 96.12 77 VAL A CA 1
ATOM 626 C C . VAL A 1 77 ? -32.426 3.987 34.150 1.00 96.12 77 VAL A C 1
ATOM 628 O O . VAL A 1 77 ? -33.340 3.195 33.931 1.00 96.12 77 VAL A O 1
ATOM 631 N N . ASP A 1 78 ? -31.747 4.022 35.297 1.00 95.56 78 ASP A N 1
ATOM 632 C CA . ASP A 1 78 ? -32.017 3.121 36.426 1.00 95.56 78 ASP A CA 1
ATOM 633 C C . ASP A 1 78 ? -32.036 1.631 36.013 1.00 95.56 78 ASP A C 1
ATOM 635 O O . A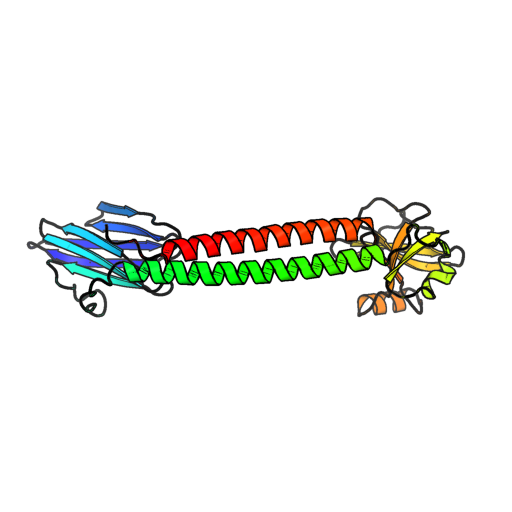SP A 1 78 ? -32.901 0.840 36.379 1.00 95.56 78 ASP A O 1
ATOM 639 N N . GLY A 1 79 ? -31.100 1.258 35.131 1.00 92.31 79 GLY A N 1
ATOM 640 C CA . GLY A 1 79 ? -30.974 -0.101 34.594 1.00 92.31 79 GLY A CA 1
ATOM 641 C C . GLY A 1 79 ? -31.990 -0.491 33.510 1.00 92.31 79 GLY A C 1
ATOM 642 O O . GLY A 1 79 ? -31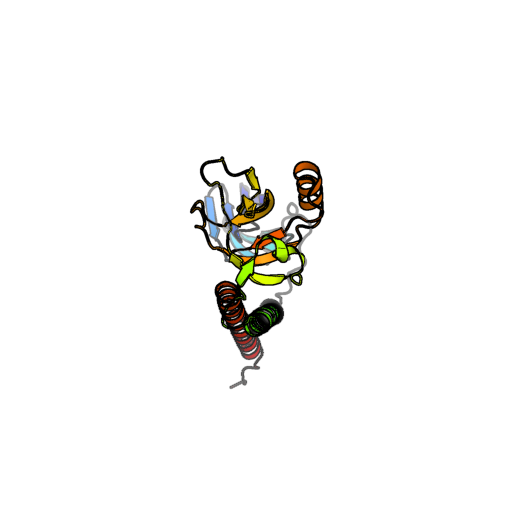.872 -1.581 32.94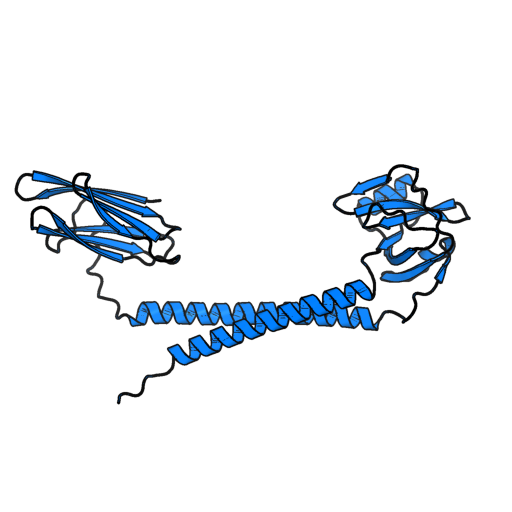8 1.00 92.31 79 GLY A O 1
ATOM 643 N N . ALA A 1 80 ? -32.945 0.374 33.155 1.00 92.75 80 ALA A N 1
ATOM 644 C CA . ALA A 1 80 ? -33.939 0.120 32.112 1.00 92.75 80 ALA A CA 1
ATOM 645 C C . ALA A 1 80 ? -33.643 0.902 30.823 1.00 92.75 80 ALA A C 1
ATOM 647 O O . ALA A 1 80 ? -33.251 2.066 30.856 1.00 92.75 80 ALA A O 1
ATOM 648 N N . ALA A 1 81 ? -33.856 0.278 29.661 1.00 90.94 81 ALA A N 1
ATOM 649 C CA . ALA A 1 81 ? -33.659 0.942 28.373 1.00 90.94 81 ALA A CA 1
ATOM 650 C C . ALA A 1 81 ? -34.755 1.987 28.110 1.00 90.94 81 ALA A C 1
ATOM 652 O O . ALA A 1 81 ? -35.946 1.677 28.154 1.00 90.94 81 ALA A O 1
ATOM 653 N N . HIS A 1 82 ? -34.354 3.212 27.773 1.00 90.94 82 HIS A N 1
ATOM 654 C CA . HIS A 1 82 ? -35.278 4.286 27.437 1.00 90.94 82 HIS A CA 1
ATOM 655 C C . HIS A 1 82 ? -35.922 4.044 26.049 1.00 90.94 82 HIS A C 1
ATOM 657 O O . HIS A 1 82 ? -35.202 3.864 25.059 1.00 90.94 82 HIS A O 1
ATOM 663 N N . PRO A 1 83 ? -37.264 4.077 25.925 1.00 79.19 83 PRO A N 1
ATOM 664 C CA . PRO A 1 83 ? -37.994 3.592 24.744 1.00 79.19 83 PRO A CA 1
ATOM 665 C C . PRO A 1 83 ? -37.740 4.372 23.442 1.00 79.19 83 PRO A C 1
ATOM 667 O O . PRO A 1 83 ? -37.943 3.837 22.354 1.00 79.19 83 PRO A O 1
ATOM 670 N N . HIS A 1 84 ? -37.242 5.608 23.512 1.00 69.81 84 HIS A N 1
ATOM 671 C CA . HIS A 1 84 ? -36.991 6.446 22.329 1.00 69.81 84 HIS A CA 1
ATOM 672 C C . HIS A 1 84 ? -35.619 6.246 21.645 1.00 69.81 84 HIS A C 1
ATOM 674 O O . HIS A 1 84 ? -35.191 7.087 20.862 1.00 69.81 84 HIS A O 1
ATOM 680 N N . GLY A 1 85 ? -34.933 5.121 21.887 1.00 53.16 85 GLY A N 1
ATOM 681 C CA . GLY A 1 85 ? -33.597 4.831 21.334 1.00 53.16 85 GLY A CA 1
ATOM 682 C C . GLY A 1 85 ? -33.505 3.765 20.231 1.00 53.16 85 GLY A C 1
ATOM 683 O O . GLY A 1 85 ? -32.401 3.455 19.791 1.00 53.16 85 GLY A O 1
ATOM 684 N N . GLY A 1 86 ? -34.618 3.187 19.772 1.00 55.19 86 GLY A N 1
ATOM 685 C CA . GLY A 1 86 ? -34.578 1.936 19.003 1.00 55.19 86 GLY A CA 1
ATOM 686 C C . GLY A 1 86 ? -34.471 0.714 19.925 1.00 55.19 86 GLY A C 1
ATOM 687 O O . GLY A 1 86 ? -34.208 0.860 21.116 1.00 55.19 86 GLY A O 1
ATOM 688 N N . GLN A 1 87 ? -34.768 -0.471 19.375 1.00 44.97 87 GLN A N 1
ATOM 689 C CA . GLN A 1 87 ? -35.020 -1.733 20.094 1.00 44.97 87 GLN A CA 1
ATOM 690 C C . GLN A 1 87 ? -34.196 -1.909 21.379 1.00 44.97 87 GLN A C 1
ATOM 692 O O . GLN A 1 87 ? -32.977 -1.764 21.352 1.00 44.97 87 GLN A O 1
ATOM 697 N N . VAL A 1 88 ? -34.869 -2.271 22.478 1.00 53.00 88 VAL A N 1
ATOM 698 C CA . VAL A 1 88 ? -34.243 -2.619 23.762 1.00 53.00 88 VAL A CA 1
ATOM 699 C C . VAL A 1 88 ? -33.127 -3.636 23.498 1.00 53.00 88 VAL A C 1
ATOM 701 O O . VAL A 1 88 ? -33.420 -4.735 23.010 1.00 53.00 88 VAL A O 1
ATOM 704 N N . PRO A 1 89 ? -31.854 -3.304 23.770 1.00 53.25 89 PRO A N 1
ATOM 705 C CA . PRO A 1 89 ? -30.786 -4.262 23.593 1.00 53.25 89 PRO A CA 1
ATOM 706 C C . PRO A 1 89 ? -31.045 -5.379 24.599 1.00 53.25 89 PRO A C 1
ATOM 708 O O . PRO A 1 89 ? -31.284 -5.130 25.783 1.00 53.25 89 PRO A O 1
ATOM 711 N N . ARG A 1 90 ? -31.025 -6.634 24.136 1.00 55.41 90 ARG A N 1
ATOM 712 C CA . ARG A 1 90 ? -30.953 -7.770 25.063 1.00 55.41 90 ARG A CA 1
ATOM 713 C C . ARG A 1 90 ? -29.794 -7.489 26.023 1.00 55.41 90 ARG A C 1
ATOM 715 O O . ARG A 1 90 ? -28.762 -7.031 25.521 1.00 55.41 90 ARG A O 1
ATOM 722 N N . PRO A 1 91 ? -29.936 -7.752 27.339 1.00 53.62 91 PRO A N 1
ATOM 723 C CA . PRO A 1 91 ? -28.856 -7.532 28.292 1.00 53.62 91 PRO A CA 1
ATOM 724 C C . PRO A 1 91 ? -27.595 -8.126 27.687 1.00 53.62 91 PRO A C 1
ATOM 726 O O . PRO A 1 91 ? -27.576 -9.314 27.337 1.00 53.62 91 PRO A O 1
ATOM 729 N N . ILE A 1 92 ? -26.600 -7.270 27.434 1.00 53.00 92 ILE A N 1
ATOM 730 C CA . ILE A 1 92 ? -25.355 -7.688 26.807 1.00 53.00 92 ILE A CA 1
ATOM 731 C C . ILE A 1 92 ? -24.748 -8.639 27.820 1.00 53.00 92 ILE A C 1
ATOM 733 O O . ILE A 1 92 ? -24.177 -8.230 28.826 1.00 53.00 92 ILE A O 1
ATOM 737 N N . ARG A 1 93 ? -24.952 -9.941 27.603 1.00 59.59 93 ARG A N 1
ATOM 738 C CA . ARG A 1 93 ? -24.310 -10.991 28.379 1.00 59.59 93 ARG A CA 1
ATOM 739 C C . ARG A 1 93 ? -22.833 -10.688 28.233 1.00 59.59 93 ARG A C 1
ATOM 741 O O . ARG A 1 93 ? -22.331 -10.917 27.132 1.00 59.59 93 ARG A O 1
ATOM 748 N N . ARG A 1 94 ? -22.204 -10.097 29.269 1.00 53.56 94 ARG A N 1
ATOM 749 C CA . ARG A 1 94 ? -20.803 -9.648 29.266 1.00 53.56 94 ARG A CA 1
ATOM 750 C C . ARG A 1 94 ? -20.015 -10.714 28.534 1.00 53.56 94 ARG A C 1
ATOM 752 O O . ARG A 1 94 ? -19.808 -11.807 29.070 1.00 53.56 94 ARG A O 1
ATOM 759 N N . LYS A 1 95 ? -19.682 -10.466 27.263 1.00 49.12 95 LYS A N 1
ATOM 760 C CA . LYS A 1 95 ? -18.874 -11.421 26.520 1.00 49.12 95 LYS A CA 1
ATOM 761 C C . LYS A 1 95 ? -17.555 -11.360 27.257 1.00 49.12 95 LYS A C 1
ATOM 763 O O . LYS A 1 95 ? -16.904 -10.320 27.235 1.00 49.12 95 LYS A O 1
ATOM 768 N N . ARG A 1 96 ? -17.243 -12.429 28.003 1.00 56.12 96 ARG A N 1
ATOM 769 C CA . ARG A 1 96 ? -15.971 -12.593 28.714 1.00 56.12 96 ARG A CA 1
ATOM 770 C C . ARG A 1 96 ? -14.877 -12.034 27.809 1.00 56.12 96 ARG A C 1
ATOM 772 O O . ARG A 1 96 ? -14.869 -12.356 26.619 1.00 56.12 96 ARG A O 1
ATOM 779 N N . ALA A 1 97 ? -13.998 -11.205 28.368 1.00 56.09 97 ALA A N 1
ATOM 780 C CA . ALA A 1 97 ? -12.972 -10.432 27.661 1.00 56.09 97 ALA A CA 1
ATOM 781 C C . ALA A 1 97 ? -12.156 -11.223 26.607 1.00 56.09 97 ALA A C 1
ATOM 783 O O . ALA A 1 97 ? -11.574 -10.630 25.703 1.00 56.09 97 ALA A O 1
ATOM 784 N N . GLY A 1 98 ? -12.186 -12.560 26.638 1.00 59.78 98 GLY A N 1
ATOM 785 C CA . GLY A 1 98 ? -11.660 -13.432 25.586 1.00 59.78 98 GLY A CA 1
ATOM 786 C C . GLY A 1 98 ? -12.207 -13.187 24.169 1.00 59.78 98 GLY A C 1
ATOM 787 O O . GLY A 1 98 ? -11.524 -13.525 23.208 1.00 59.78 98 GLY A O 1
ATOM 788 N N . GLY A 1 99 ? -13.382 -12.568 23.993 1.00 68.75 99 GLY A N 1
ATOM 789 C CA . GLY A 1 99 ? -13.926 -12.280 22.657 1.00 68.75 99 GLY A CA 1
ATOM 790 C C . GLY A 1 99 ? -13.099 -11.269 21.850 1.00 68.75 99 GLY A C 1
ATOM 791 O O . GLY A 1 99 ? -12.830 -11.501 20.672 1.00 68.75 99 GLY A O 1
ATOM 792 N N . VAL A 1 100 ? -12.665 -10.175 22.483 1.00 73.38 100 VAL A N 1
ATOM 793 C CA . VAL A 1 100 ? -11.861 -9.125 21.829 1.00 73.38 100 VAL A CA 1
ATOM 794 C C . VAL A 1 100 ? -10.464 -9.651 21.515 1.00 73.38 100 VAL A C 1
ATOM 796 O O . VAL A 1 100 ? -9.999 -9.516 20.386 1.00 73.38 100 VAL A O 1
ATOM 799 N N . LEU A 1 101 ? -9.838 -10.351 22.466 1.00 75.12 101 LEU A N 1
ATOM 800 C CA . LEU A 1 101 ? -8.518 -10.953 22.271 1.00 75.12 101 LEU A CA 1
ATOM 801 C C . LEU A 1 101 ? -8.517 -11.970 21.115 1.00 75.12 101 LEU A C 1
ATOM 803 O O . LEU A 1 101 ? -7.591 -11.997 20.309 1.00 75.12 101 LEU A O 1
ATOM 807 N N . ALA A 1 102 ? -9.590 -12.753 20.967 1.00 76.81 102 ALA A N 1
ATOM 808 C CA . ALA A 1 102 ? -9.745 -13.692 19.856 1.00 76.81 102 ALA A CA 1
ATOM 809 C C . ALA A 1 102 ? -9.938 -13.007 18.488 1.00 76.81 102 ALA A C 1
ATOM 811 O O . ALA A 1 102 ? -9.586 -13.583 17.455 1.00 76.81 102 ALA A O 1
ATOM 812 N N . VAL A 1 103 ? -10.519 -11.803 18.446 1.00 78.50 103 VAL A N 1
ATOM 813 C CA . VAL A 1 103 ? -10.613 -11.006 17.211 1.00 78.50 103 VAL A CA 1
ATOM 814 C C . VAL A 1 103 ? -9.253 -10.408 16.869 1.00 78.50 103 VAL A C 1
ATOM 816 O O . VAL A 1 103 ? -8.794 -10.597 15.747 1.00 78.50 103 VAL A O 1
ATOM 819 N N . VAL A 1 104 ? -8.574 -9.789 17.838 1.00 79.25 104 VAL A N 1
ATOM 820 C CA . VAL A 1 104 ? -7.225 -9.229 17.650 1.00 79.25 104 VAL A CA 1
ATOM 821 C C . VAL A 1 104 ? -6.249 -10.305 17.172 1.00 79.25 104 VAL A C 1
ATOM 823 O O . VAL A 1 104 ? -5.554 -10.096 16.183 1.00 79.25 104 VAL A O 1
ATOM 826 N N . ASN A 1 105 ? -6.265 -11.493 17.786 1.00 81.25 105 ASN A N 1
ATOM 827 C CA . ASN A 1 105 ? -5.412 -12.609 17.372 1.00 81.25 105 ASN A CA 1
ATOM 828 C C . ASN A 1 105 ? -5.726 -13.084 15.939 1.00 81.25 105 ASN A C 1
ATOM 830 O O . ASN A 1 105 ? -4.819 -13.341 15.150 1.00 81.25 105 ASN A O 1
ATOM 834 N N . ARG A 1 106 ? -7.008 -13.154 15.549 1.00 85.00 106 ARG A N 1
ATOM 835 C CA . ARG A 1 106 ? -7.375 -13.478 14.158 1.00 85.00 106 ARG A CA 1
ATOM 836 C C . ARG A 1 106 ? -6.873 -12.423 13.176 1.00 85.00 106 ARG A C 1
ATOM 838 O O . ARG A 1 106 ? -6.293 -12.792 12.160 1.00 85.00 106 ARG A O 1
ATOM 845 N N . CYS A 1 107 ? -7.042 -11.139 13.485 1.00 84.75 107 CYS A N 1
ATOM 846 C CA . CYS A 1 107 ? -6.533 -10.055 12.647 1.00 84.75 107 CYS A CA 1
ATOM 847 C C . CYS A 1 107 ? -5.004 -10.104 12.518 1.00 84.75 107 CYS A C 1
ATOM 849 O O . CYS A 1 107 ? -4.494 -9.990 11.408 1.00 84.75 107 CYS A O 1
ATOM 851 N N . ALA A 1 108 ? -4.281 -10.344 13.617 1.00 83.44 108 ALA A N 1
ATOM 852 C CA . ALA A 1 108 ? -2.824 -10.476 13.608 1.00 83.44 108 ALA A CA 1
ATOM 853 C C . ALA A 1 108 ? -2.352 -11.634 12.713 1.00 83.44 108 ALA A C 1
ATOM 855 O O . ALA A 1 108 ? -1.427 -11.460 11.924 1.00 83.44 108 ALA A O 1
ATOM 856 N N . LYS A 1 109 ? -3.030 -12.789 12.761 1.00 86.88 109 LYS A N 1
ATOM 857 C CA . LYS A 1 109 ? -2.729 -13.937 11.888 1.00 86.88 109 LYS A CA 1
ATOM 858 C C . LYS A 1 109 ? -2.959 -13.625 10.411 1.00 86.88 109 LYS A C 1
ATOM 860 O O . LYS A 1 109 ? -2.099 -13.931 9.591 1.00 86.88 109 LYS A O 1
ATOM 865 N N . TYR A 1 110 ? -4.085 -13.001 10.063 1.00 87.81 110 TYR A N 1
ATOM 866 C CA . TYR A 1 110 ? -4.345 -12.613 8.673 1.00 87.81 110 TYR A CA 1
ATOM 867 C C . TYR A 1 110 ? -3.352 -11.564 8.175 1.00 87.81 110 TYR A C 1
ATOM 869 O O . TYR A 1 110 ? -2.887 -11.666 7.044 1.00 87.81 110 TYR A O 1
ATOM 877 N N . MET A 1 111 ? -2.979 -10.607 9.028 1.00 88.50 111 MET A N 1
ATOM 878 C CA . MET A 1 111 ? -1.952 -9.620 8.705 1.00 88.50 111 MET A CA 1
ATOM 879 C C . MET A 1 111 ? -0.593 -10.287 8.465 1.00 88.50 111 MET A C 1
ATOM 881 O O . MET A 1 111 ? 0.061 -9.980 7.474 1.00 88.50 111 MET A O 1
ATOM 885 N N . ALA A 1 112 ? -0.197 -11.248 9.308 1.00 88.88 112 ALA A N 1
ATOM 886 C CA . ALA A 1 112 ? 1.036 -12.011 9.120 1.00 88.88 112 ALA A CA 1
ATOM 887 C C . ALA A 1 112 ? 1.055 -12.746 7.770 1.00 88.88 112 ALA A C 1
ATOM 889 O O . ALA A 1 112 ? 2.024 -12.640 7.024 1.00 88.88 112 ALA A O 1
ATOM 890 N N . VAL A 1 113 ? -0.034 -13.443 7.423 1.00 91.88 113 VAL A N 1
ATOM 891 C CA . VAL A 1 113 ? -0.154 -14.147 6.134 1.00 91.88 113 VAL A CA 1
ATOM 892 C C . VAL A 1 113 ? -0.093 -13.168 4.961 1.00 91.88 113 VAL A C 1
ATOM 894 O O . VAL A 1 113 ? 0.642 -13.408 4.008 1.00 91.88 113 VAL A O 1
ATOM 897 N N . PHE A 1 114 ? -0.825 -12.054 5.033 1.00 92.06 114 PHE A N 1
ATOM 898 C CA . PHE A 1 114 ? -0.818 -11.032 3.988 1.00 92.06 114 PHE A CA 1
ATOM 899 C C . PHE A 1 114 ? 0.589 -10.464 3.750 1.00 92.06 114 PHE A C 1
ATOM 901 O O . PHE A 1 114 ? 1.051 -10.421 2.612 1.00 92.06 114 PHE A O 1
ATOM 908 N N . LEU A 1 115 ? 1.292 -10.088 4.822 1.00 92.06 115 LEU A N 1
ATOM 909 C CA . LEU A 1 115 ? 2.653 -9.555 4.743 1.00 92.06 115 LEU A CA 1
ATOM 910 C C . LEU A 1 115 ? 3.653 -10.594 4.220 1.00 92.06 115 LEU A C 1
ATOM 912 O O . LEU A 1 115 ? 4.544 -10.238 3.452 1.00 92.06 115 LEU A O 1
ATOM 916 N N . ALA A 1 116 ? 3.480 -11.874 4.566 1.00 92.88 116 ALA A N 1
ATOM 917 C CA . ALA A 1 116 ? 4.310 -12.950 4.033 1.00 92.88 116 ALA A CA 1
ATOM 918 C C . ALA A 1 116 ? 4.112 -13.127 2.520 1.00 92.88 116 ALA A C 1
ATOM 920 O O . ALA A 1 116 ? 5.089 -13.202 1.780 1.00 92.88 116 ALA A O 1
ATOM 921 N N . VAL A 1 117 ? 2.859 -13.139 2.048 1.00 95.19 117 VAL A N 1
ATOM 922 C CA . VAL A 1 117 ? 2.542 -13.224 0.611 1.00 95.19 117 VAL A CA 1
ATOM 923 C C . VAL A 1 117 ? 3.110 -12.024 -0.143 1.00 95.19 117 VAL A C 1
ATOM 925 O O . VAL A 1 117 ? 3.730 -12.197 -1.191 1.00 95.19 117 VAL A O 1
ATOM 928 N N . LEU A 1 118 ? 2.954 -10.816 0.403 1.00 93.19 118 LEU A N 1
ATOM 929 C CA . LEU A 1 118 ? 3.514 -9.603 -0.187 1.00 93.19 118 LEU A CA 1
ATOM 930 C C . LEU A 1 118 ? 5.052 -9.655 -0.238 1.00 93.19 118 LEU A C 1
ATOM 932 O O . LEU A 1 118 ? 5.643 -9.328 -1.265 1.00 93.19 118 LEU A O 1
ATOM 936 N N . GLY A 1 119 ? 5.698 -10.125 0.832 1.00 91.94 119 GLY A N 1
ATOM 937 C CA . GLY A 1 119 ? 7.147 -10.326 0.876 1.00 91.94 119 GLY A CA 1
ATOM 938 C C . GLY A 1 119 ? 7.640 -11.332 -0.170 1.00 91.94 119 GLY A C 1
ATOM 939 O O . GLY A 1 119 ? 8.624 -11.069 -0.856 1.00 91.94 119 GLY A O 1
ATOM 940 N N . LEU A 1 120 ? 6.926 -12.446 -0.360 1.00 94.56 120 LEU A N 1
ATOM 941 C CA . LEU A 1 120 ? 7.236 -13.435 -1.400 1.00 94.56 120 LEU A CA 1
ATOM 942 C C . LEU A 1 120 ? 7.052 -12.879 -2.818 1.00 94.56 120 LEU A C 1
ATOM 944 O O . LEU A 1 120 ? 7.861 -13.175 -3.695 1.00 94.56 120 LEU A O 1
ATOM 948 N N . ALA A 1 121 ? 6.028 -12.053 -3.047 1.00 94.38 121 ALA A N 1
ATOM 949 C CA . ALA A 1 121 ? 5.835 -11.387 -4.333 1.00 94.38 121 ALA A CA 1
ATOM 950 C C . ALA A 1 121 ? 7.010 -10.450 -4.658 1.00 94.38 121 ALA A C 1
ATOM 952 O O . ALA A 1 121 ? 7.536 -10.486 -5.770 1.00 94.38 121 ALA A O 1
ATOM 953 N N . PHE A 1 122 ? 7.481 -9.669 -3.680 1.00 93.69 122 PHE A N 1
ATOM 954 C CA . PHE A 1 122 ? 8.674 -8.840 -3.858 1.00 93.69 122 PHE A CA 1
ATOM 955 C C . PHE A 1 122 ? 9.941 -9.670 -4.067 1.00 93.69 122 PHE A C 1
ATOM 957 O O . PHE A 1 122 ? 10.758 -9.312 -4.909 1.00 93.69 122 PHE A O 1
ATOM 964 N N . LEU A 1 123 ? 10.091 -10.806 -3.382 1.00 92.44 123 LEU A N 1
ATOM 965 C CA . LEU A 1 123 ? 11.220 -11.706 -3.615 1.00 92.44 123 LEU A CA 1
ATOM 966 C C . LEU A 1 123 ? 11.235 -12.216 -5.062 1.00 92.44 123 LEU A C 1
ATOM 968 O O . LEU A 1 123 ? 12.282 -12.201 -5.702 1.00 92.44 123 LEU A O 1
ATOM 972 N N . ALA A 1 124 ? 10.078 -12.617 -5.595 1.00 94.44 124 ALA A N 1
ATOM 973 C CA . ALA A 1 124 ? 9.955 -13.062 -6.981 1.00 94.44 124 ALA A CA 1
ATOM 974 C C . ALA A 1 124 ? 10.345 -11.958 -7.980 1.00 94.44 124 ALA A C 1
ATOM 976 O O . ALA A 1 124 ? 11.097 -12.228 -8.916 1.00 94.44 124 ALA A O 1
ATOM 977 N N . LEU A 1 125 ? 9.905 -10.715 -7.752 1.00 91.88 125 LEU A N 1
ATOM 978 C CA . LEU A 1 125 ? 10.315 -9.563 -8.566 1.00 91.88 125 LEU A CA 1
ATOM 979 C C . LEU A 1 125 ? 11.825 -9.299 -8.468 1.00 91.88 125 LEU A C 1
ATOM 981 O O . LEU A 1 125 ? 12.474 -9.068 -9.484 1.00 91.88 125 LEU A O 1
ATOM 985 N N . GLY A 1 126 ? 12.405 -9.403 -7.268 1.00 89.31 126 GLY A N 1
ATOM 986 C CA . GLY A 1 126 ? 13.848 -9.271 -7.062 1.00 89.31 126 GLY A CA 1
ATOM 987 C C . GLY A 1 126 ? 14.653 -10.335 -7.811 1.00 89.31 126 GLY A C 1
ATOM 988 O O . GLY A 1 126 ? 15.631 -10.004 -8.478 1.00 89.31 126 GLY A O 1
ATOM 989 N N . VAL A 1 127 ? 14.210 -11.597 -7.769 1.00 92.94 127 VAL A N 1
ATOM 990 C CA . VAL A 1 127 ? 14.815 -12.704 -8.531 1.00 92.94 127 VAL A CA 1
ATOM 991 C C . VAL A 1 127 ? 14.699 -12.466 -10.034 1.00 92.94 127 VAL A C 1
ATOM 993 O O . VAL A 1 127 ? 15.665 -12.695 -10.756 1.00 92.94 127 VAL A O 1
ATOM 996 N N . GLN A 1 128 ? 13.554 -11.979 -10.514 1.00 92.44 128 GLN A N 1
ATOM 997 C CA . GLN A 1 128 ? 13.366 -11.657 -11.927 1.00 92.44 128 GLN A CA 1
ATOM 998 C C . GLN A 1 128 ? 14.322 -10.547 -12.392 1.00 92.44 128 GLN A C 1
ATOM 1000 O O . GLN A 1 128 ? 14.940 -10.691 -13.447 1.00 92.44 128 GLN A O 1
ATOM 1005 N N . SER A 1 129 ? 14.499 -9.486 -11.600 1.00 87.25 129 SER A N 1
ATOM 1006 C CA . SER A 1 129 ? 15.478 -8.429 -11.891 1.00 87.25 129 SER A CA 1
ATOM 1007 C C . SER A 1 129 ? 16.919 -8.943 -11.875 1.00 87.25 129 SER A C 1
ATOM 1009 O O . SER A 1 129 ? 17.696 -8.627 -12.770 1.00 87.25 129 SER A O 1
ATOM 1011 N N . LEU A 1 130 ? 17.275 -9.812 -10.924 1.00 88.88 130 LEU A N 1
ATOM 1012 C CA . LEU A 1 130 ? 18.586 -10.472 -10.890 1.00 88.88 130 LEU A CA 1
ATOM 1013 C C . LEU A 1 130 ? 18.821 -11.372 -12.111 1.00 88.88 130 LEU A C 1
ATOM 1015 O O . LEU A 1 130 ? 19.904 -11.351 -12.686 1.00 88.88 130 LEU A O 1
ATOM 1019 N N . ALA A 1 131 ? 17.814 -12.135 -12.537 1.00 91.19 131 ALA A N 1
ATOM 1020 C CA . ALA A 1 131 ? 17.913 -12.977 -13.725 1.00 91.19 131 ALA A CA 1
ATOM 1021 C C . ALA A 1 131 ? 18.162 -12.138 -14.989 1.00 91.19 131 ALA A C 1
ATOM 1023 O O . ALA A 1 131 ? 19.005 -12.498 -15.810 1.00 91.19 131 ALA A O 1
ATOM 1024 N N . ARG A 1 132 ? 17.488 -10.987 -15.115 1.00 87.50 132 ARG A N 1
ATOM 1025 C CA . ARG A 1 132 ? 17.746 -10.022 -16.194 1.00 87.50 132 ARG A CA 1
ATOM 1026 C C . ARG A 1 132 ? 19.138 -9.415 -16.099 1.00 87.50 132 ARG A C 1
ATOM 1028 O O . ARG A 1 132 ? 19.838 -9.357 -17.104 1.00 87.50 132 ARG A O 1
ATOM 1035 N N . LEU A 1 133 ? 19.567 -9.034 -14.899 1.00 89.56 133 LEU A N 1
ATOM 1036 C CA . LEU A 1 133 ? 20.902 -8.496 -14.663 1.00 89.56 133 LEU A CA 1
ATOM 1037 C C . LEU A 1 133 ? 21.999 -9.459 -15.138 1.00 89.56 133 LEU A C 1
ATOM 1039 O O . LEU A 1 133 ? 22.925 -9.036 -15.817 1.00 89.56 133 LEU A O 1
ATOM 1043 N N . VAL A 1 134 ? 21.865 -10.751 -14.827 1.00 91.94 134 VAL A N 1
ATOM 1044 C CA . VAL A 1 134 ? 22.818 -11.796 -15.244 1.00 91.94 134 VAL A CA 1
ATOM 1045 C C . VAL A 1 134 ? 22.760 -12.065 -16.752 1.00 91.94 134 VAL A C 1
ATOM 1047 O O . VAL A 1 134 ? 23.740 -12.525 -17.330 1.00 91.94 134 VAL A O 1
ATOM 1050 N N . SER A 1 135 ? 21.634 -11.770 -17.408 1.00 89.88 135 SER A N 1
ATOM 1051 C CA . SER A 1 135 ? 21.504 -11.917 -18.863 1.00 89.88 135 SER A CA 1
ATOM 1052 C C . SER A 1 135 ? 22.193 -10.805 -19.662 1.00 89.88 135 SER A C 1
ATOM 1054 O O . SER A 1 135 ? 22.380 -10.949 -20.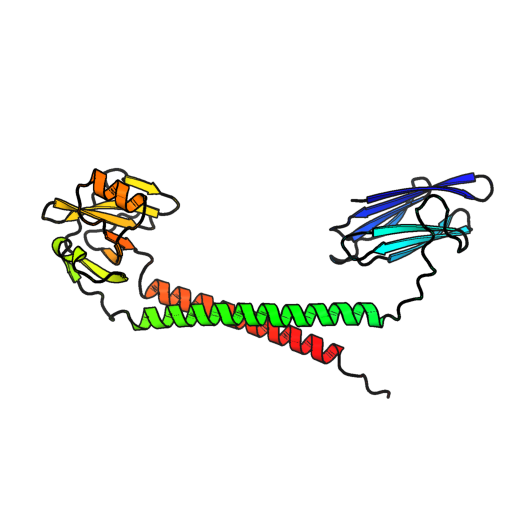870 1.00 89.88 135 SER A O 1
ATOM 1056 N N . PHE A 1 136 ? 22.586 -9.708 -19.009 1.00 88.94 136 PHE A N 1
ATOM 1057 C CA . PHE A 1 136 ? 23.276 -8.609 -19.669 1.00 88.94 136 PHE A CA 1
ATOM 1058 C C . PHE A 1 136 ? 24.779 -8.902 -19.846 1.00 88.94 136 PHE A C 1
ATOM 1060 O O . PHE A 1 136 ? 25.439 -9.302 -18.887 1.00 88.94 136 PHE A O 1
ATOM 1067 N N . PRO A 1 137 ? 25.353 -8.687 -21.047 1.00 88.88 137 PRO A N 1
ATOM 1068 C CA . PRO A 1 137 ? 26.798 -8.816 -21.263 1.00 88.88 137 PRO A CA 1
ATOM 1069 C C . PRO A 1 137 ? 27.559 -7.728 -20.498 1.00 88.88 137 PRO A C 1
ATOM 1071 O O . PRO A 1 137 ? 27.092 -6.609 -20.484 1.00 88.88 137 PRO A O 1
ATOM 1074 N N . GLU A 1 138 ? 28.748 -7.974 -19.935 1.00 89.06 138 GLU A N 1
ATOM 1075 C CA . GLU A 1 138 ? 29.496 -6.961 -19.144 1.00 89.06 138 GLU A CA 1
ATOM 1076 C C . GLU A 1 138 ? 29.658 -5.597 -19.840 1.00 89.06 138 GLU A C 1
ATOM 1078 O O . GLU A 1 138 ? 29.663 -4.543 -19.196 1.00 89.06 138 GLU A O 1
ATOM 1083 N N . HIS A 1 139 ? 29.755 -5.622 -21.169 1.00 89.56 139 HIS A N 1
ATOM 1084 C CA . HIS A 1 139 ? 29.733 -4.439 -22.008 1.00 89.56 139 HIS A CA 1
ATOM 1085 C C . HIS A 1 139 ? 28.632 -4.569 -23.063 1.00 89.56 139 HIS A C 1
ATOM 1087 O O . HIS A 1 139 ? 28.561 -5.603 -23.739 1.00 89.56 139 HIS A O 1
ATOM 1093 N N . PRO A 1 140 ? 27.800 -3.530 -23.249 1.00 90.06 140 PRO A N 1
ATOM 1094 C CA . PRO A 1 140 ? 26.792 -3.547 -24.293 1.00 90.06 140 PRO A CA 1
ATOM 1095 C C . PRO A 1 140 ? 27.486 -3.611 -25.661 1.00 90.06 140 PRO A C 1
ATOM 1097 O O . PRO A 1 140 ? 28.418 -2.837 -25.913 1.00 90.06 140 PRO A O 1
ATOM 1100 N N . PRO A 1 141 ? 27.063 -4.510 -26.568 1.00 91.19 141 PRO A N 1
ATOM 1101 C CA . PRO A 1 141 ? 27.543 -4.490 -27.937 1.00 91.19 141 PRO A CA 1
ATOM 1102 C C . PRO A 1 141 ? 27.244 -3.131 -28.568 1.00 91.19 141 PRO A C 1
ATOM 1104 O O . PRO A 1 141 ? 26.165 -2.552 -28.403 1.00 91.19 141 PRO A O 1
ATOM 1107 N N . ARG A 1 142 ? 28.227 -2.627 -29.310 1.00 92.44 142 ARG A N 1
ATOM 1108 C CA . ARG A 1 142 ? 28.083 -1.399 -30.079 1.00 92.44 142 ARG A CA 1
ATOM 1109 C C . ARG A 1 142 ? 27.412 -1.723 -31.400 1.00 92.44 142 ARG A C 1
ATOM 1111 O O . ARG A 1 142 ? 27.890 -2.576 -32.147 1.00 92.44 142 ARG A O 1
ATOM 1118 N N . VAL A 1 143 ? 26.285 -1.078 -31.662 1.00 89.69 143 VAL A N 1
ATOM 1119 C CA . VAL A 1 143 ? 25.445 -1.362 -32.822 1.00 89.69 143 VAL A CA 1
ATOM 1120 C C . VAL A 1 143 ? 25.265 -0.075 -33.612 1.00 89.69 143 VAL A C 1
ATOM 1122 O O . VAL A 1 143 ? 24.857 0.955 -33.073 1.00 89.69 143 VAL A O 1
ATOM 1125 N N . ALA A 1 144 ? 25.575 -0.136 -34.906 1.00 86.50 144 ALA A N 1
ATOM 1126 C CA . ALA A 1 144 ? 25.273 0.953 -35.819 1.00 86.50 144 ALA A CA 1
ATOM 1127 C C . ALA A 1 144 ? 23.754 1.127 -35.911 1.00 86.50 144 ALA A C 1
ATOM 1129 O O . ALA A 1 144 ? 23.011 0.153 -36.029 1.00 86.50 144 ALA A O 1
ATOM 1130 N N . LEU A 1 145 ? 23.280 2.368 -35.903 1.00 80.19 145 LEU A N 1
ATOM 1131 C CA . LEU A 1 145 ? 21.845 2.648 -35.880 1.00 80.19 145 LEU A CA 1
ATOM 1132 C C . LEU A 1 145 ? 21.078 2.012 -37.061 1.00 80.19 145 LEU A C 1
ATOM 1134 O O . LEU A 1 145 ? 19.975 1.498 -36.872 1.00 80.19 145 LEU A O 1
ATOM 1138 N N . ALA A 1 146 ? 21.717 1.923 -38.232 1.00 79.44 146 ALA A N 1
ATOM 1139 C CA . ALA A 1 146 ? 21.191 1.255 -39.425 1.00 79.44 146 ALA A CA 1
ATOM 1140 C C . ALA A 1 146 ? 20.876 -0.242 -39.219 1.00 79.44 146 ALA A C 1
ATOM 1142 O O . ALA A 1 146 ? 20.005 -0.792 -39.891 1.00 79.44 146 ALA A O 1
ATOM 1143 N N . THR A 1 147 ? 21.569 -0.914 -38.293 1.00 84.44 147 THR A N 1
ATOM 1144 C CA . THR A 1 147 ? 21.372 -2.338 -37.975 1.00 84.44 147 THR A CA 1
ATOM 1145 C C . THR A 1 147 ? 20.641 -2.558 -36.652 1.00 84.44 147 THR A C 1
ATOM 1147 O O . THR A 1 147 ? 20.378 -3.699 -36.280 1.00 84.44 147 THR A O 1
ATOM 1150 N N . ALA A 1 148 ? 20.229 -1.499 -35.949 1.00 83.06 148 ALA A N 1
ATOM 1151 C CA . ALA A 1 148 ? 19.514 -1.628 -34.679 1.00 83.06 148 ALA A CA 1
ATOM 1152 C C . ALA A 1 148 ? 18.211 -2.440 -34.821 1.00 83.06 148 ALA A C 1
ATOM 1154 O O . ALA A 1 148 ? 17.869 -3.221 -33.941 1.00 83.06 148 ALA A O 1
ATOM 1155 N N . GLY A 1 149 ? 17.519 -2.336 -35.962 1.00 80.44 149 GLY A N 1
ATOM 1156 C CA . GLY A 1 149 ? 16.276 -3.074 -36.220 1.00 80.44 149 GLY A CA 1
ATOM 1157 C C . GLY A 1 149 ? 16.431 -4.587 -36.396 1.00 80.44 149 GLY A C 1
ATOM 1158 O O . GLY A 1 149 ? 15.417 -5.283 -36.450 1.00 80.44 149 GLY A O 1
ATOM 1159 N N . THR A 1 150 ? 17.665 -5.095 -36.502 1.00 86.25 150 THR A N 1
ATOM 1160 C CA . THR A 1 150 ? 17.951 -6.537 -36.565 1.00 86.25 150 THR A CA 1
ATOM 1161 C C . THR A 1 150 ? 18.305 -7.128 -35.204 1.00 86.25 150 THR A C 1
ATOM 1163 O O . THR A 1 150 ? 18.501 -8.338 -35.111 1.00 86.25 150 THR A O 1
ATOM 1166 N N . GLN A 1 151 ? 18.445 -6.297 -34.168 1.00 89.12 151 GLN A N 1
ATOM 1167 C CA . GLN A 1 151 ? 18.695 -6.778 -32.815 1.00 89.12 151 GLN A CA 1
ATOM 1168 C C . GLN A 1 151 ? 17.434 -7.440 -32.247 1.00 89.12 151 GLN A C 1
ATOM 1170 O O . GLN A 1 151 ? 16.322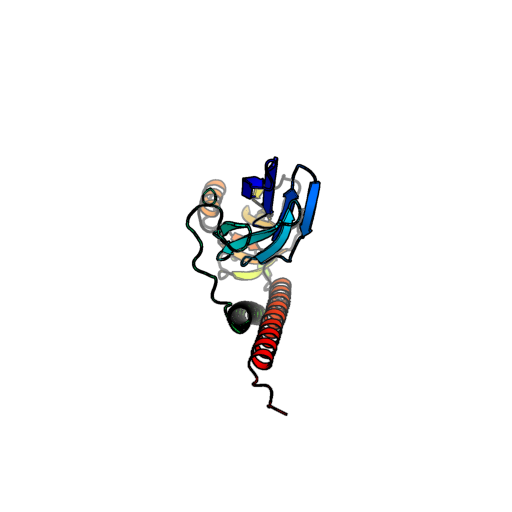 -7.067 -32.633 1.00 89.12 151 GLN A O 1
ATOM 1175 N N . PRO A 1 152 ? 17.588 -8.434 -31.356 1.00 88.06 152 PRO A N 1
ATOM 1176 C CA . PRO A 1 152 ? 16.452 -8.992 -30.642 1.00 88.06 152 PRO A CA 1
ATOM 1177 C C . PRO A 1 152 ? 15.771 -7.913 -29.793 1.00 88.06 152 PRO A C 1
ATOM 1179 O O . PRO A 1 152 ? 16.414 -6.961 -29.342 1.00 88.06 152 PRO A O 1
ATOM 1182 N N . ASP A 1 153 ? 14.468 -8.080 -29.569 1.00 85.94 153 ASP A N 1
ATOM 1183 C CA . ASP A 1 153 ? 13.744 -7.254 -28.607 1.00 85.94 153 ASP A CA 1
ATOM 1184 C C . ASP A 1 153 ? 14.401 -7.381 -27.223 1.00 85.94 153 ASP A C 1
ATOM 1186 O O . ASP A 1 153 ? 14.862 -8.456 -26.834 1.00 85.94 153 ASP A O 1
ATOM 1190 N N . ASP A 1 154 ? 14.453 -6.267 -26.498 1.00 86.50 154 ASP A N 1
ATOM 1191 C CA . ASP A 1 154 ? 15.060 -6.131 -25.172 1.00 86.50 154 ASP A CA 1
ATOM 1192 C C . ASP A 1 154 ? 16.600 -6.278 -25.160 1.00 86.50 154 ASP A C 1
ATOM 1194 O O . ASP A 1 154 ? 17.207 -6.518 -24.113 1.00 86.50 154 ASP A O 1
ATOM 1198 N N . ALA A 1 155 ? 17.269 -6.094 -26.305 1.00 89.69 155 ALA A N 1
ATOM 1199 C CA . ALA A 1 155 ? 18.730 -6.084 -26.365 1.00 89.69 155 ALA A CA 1
ATOM 1200 C C . ALA A 1 155 ? 19.317 -4.848 -25.661 1.00 89.69 155 ALA A C 1
ATOM 1202 O O . ALA A 1 155 ? 18.981 -3.710 -25.996 1.00 89.69 155 ALA A O 1
ATOM 1203 N N . TRP A 1 156 ? 20.254 -5.055 -24.731 1.00 90.69 156 TRP A N 1
ATOM 1204 C CA . TRP A 1 156 ? 21.081 -3.968 -24.202 1.00 90.69 156 TRP A CA 1
ATOM 1205 C C . TRP A 1 156 ? 22.186 -3.630 -25.201 1.00 90.69 156 TRP A C 1
ATOM 1207 O O . TRP A 1 156 ? 23.033 -4.472 -25.490 1.00 90.69 156 TRP A O 1
ATOM 1217 N N . VAL A 1 157 ? 22.165 -2.414 -25.745 1.00 92.12 157 VAL A N 1
ATOM 1218 C CA . VAL A 1 157 ? 23.079 -1.979 -26.810 1.00 92.12 157 VAL A CA 1
ATOM 1219 C C . VAL A 1 157 ? 23.592 -0.564 -26.555 1.00 92.12 157 VAL A C 1
ATOM 1221 O O . VAL A 1 157 ? 22.933 0.246 -25.897 1.00 92.12 157 VAL A O 1
ATOM 1224 N N . THR A 1 158 ? 24.755 -0.248 -27.122 1.00 91.75 158 THR A N 1
ATOM 1225 C CA . THR A 1 158 ? 25.213 1.135 -27.305 1.00 91.75 158 THR A CA 1
ATOM 1226 C C . THR A 1 158 ? 25.025 1.503 -28.765 1.00 91.75 158 THR A C 1
ATOM 1228 O O . THR A 1 158 ? 25.630 0.885 -29.642 1.00 91.75 158 THR A O 1
ATOM 1231 N N . LEU A 1 159 ? 24.186 2.500 -29.037 1.00 88.25 159 LEU A N 1
ATOM 1232 C CA . LEU A 1 159 ? 23.988 2.992 -30.397 1.00 88.25 159 LEU A CA 1
ATOM 1233 C C . LEU A 1 159 ? 25.137 3.933 -30.773 1.00 88.25 159 LEU A C 1
ATOM 1235 O O . LEU A 1 159 ? 25.389 4.919 -30.078 1.00 88.25 159 LEU A O 1
ATOM 1239 N N . GLU A 1 160 ? 25.823 3.626 -31.874 1.00 88.50 160 GLU A N 1
ATOM 1240 C CA . GLU A 1 160 ? 26.868 4.479 -32.451 1.00 88.50 160 GLU A CA 1
ATOM 1241 C C . GLU A 1 160 ? 26.328 5.330 -33.607 1.00 88.50 160 GLU A C 1
ATOM 1243 O O . GLU A 1 160 ? 25.433 4.916 -34.352 1.00 88.50 160 GLU A O 1
ATOM 1248 N N . GLY A 1 161 ? 26.909 6.522 -33.780 1.00 81.06 161 GLY A N 1
ATOM 1249 C CA . GLY A 1 161 ? 26.559 7.435 -34.873 1.00 81.06 161 GLY A CA 1
ATOM 1250 C C . GLY A 1 161 ? 25.184 8.084 -34.716 1.00 81.06 161 GLY A C 1
ATOM 1251 O O . GLY A 1 161 ? 24.620 8.578 -35.693 1.00 81.06 161 GLY A O 1
ATOM 1252 N N . LEU A 1 162 ? 24.639 8.071 -33.499 1.00 81.00 162 LEU A N 1
ATOM 1253 C CA . LEU A 1 162 ? 23.370 8.694 -33.177 1.00 81.00 162 LEU A CA 1
ATOM 1254 C C . LEU A 1 162 ? 23.559 10.215 -33.153 1.00 81.00 162 LEU A C 1
ATOM 1256 O O . LEU A 1 162 ? 24.248 10.755 -32.291 1.00 81.00 162 LEU A O 1
ATOM 1260 N N . ARG A 1 163 ? 22.932 10.914 -34.100 1.00 77.88 163 ARG A N 1
ATOM 1261 C CA . ARG A 1 163 ? 22.841 12.376 -34.074 1.00 77.88 163 ARG A CA 1
ATOM 1262 C C . ARG A 1 163 ? 21.469 12.764 -33.556 1.00 77.88 163 ARG A C 1
ATOM 1264 O O . ARG A 1 163 ? 20.474 12.648 -34.271 1.00 77.88 163 ARG A O 1
ATOM 1271 N N . ILE A 1 164 ? 21.427 13.187 -32.298 1.00 75.38 164 ILE A N 1
ATOM 1272 C CA . ILE A 1 164 ? 20.216 13.711 -31.677 1.00 75.38 164 ILE A CA 1
ATOM 1273 C C . ILE A 1 164 ? 20.205 15.225 -31.869 1.00 75.38 164 ILE A C 1
ATOM 1275 O O . ILE A 1 164 ? 21.082 15.927 -31.369 1.00 75.38 164 ILE A O 1
ATOM 1279 N N . ASP A 1 165 ? 19.211 15.735 -32.592 1.00 73.62 165 ASP A N 1
ATOM 1280 C CA . ASP A 1 165 ? 18.993 17.176 -32.681 1.00 73.62 165 ASP A CA 1
ATOM 1281 C C . ASP A 1 165 ? 18.235 17.661 -31.441 1.00 73.62 165 ASP A C 1
ATOM 1283 O O . ASP A 1 165 ? 17.006 17.735 -31.419 1.00 73.62 165 ASP A O 1
ATOM 1287 N N . CYS A 1 166 ? 18.988 17.995 -30.397 1.00 74.56 166 CYS A N 1
ATOM 1288 C CA . CYS A 1 166 ? 18.444 18.545 -29.156 1.00 74.56 166 CYS A CA 1
ATOM 1289 C C . CYS A 1 166 ? 18.057 20.030 -29.258 1.00 74.56 166 CYS A C 1
ATOM 1291 O O . CYS A 1 166 ? 17.454 20.563 -28.329 1.00 74.56 166 CYS A O 1
ATOM 1293 N N . GLY A 1 167 ? 18.420 20.708 -30.355 1.00 71.56 167 GLY A N 1
ATOM 1294 C CA . GLY A 1 167 ? 18.020 22.091 -30.626 1.00 71.56 167 GLY A CA 1
ATOM 1295 C C . GLY A 1 167 ? 16.605 22.181 -31.198 1.00 71.56 167 GLY A C 1
ATOM 1296 O O . GLY A 1 167 ? 15.901 23.169 -30.982 1.00 71.56 167 GLY A O 1
ATOM 1297 N N . SER A 1 168 ? 16.160 21.128 -31.884 1.00 64.06 168 SER A N 1
ATOM 1298 C CA . SER A 1 168 ? 14.759 20.941 -32.237 1.00 64.06 168 SER A CA 1
ATOM 1299 C C . SER A 1 168 ? 13.961 20.519 -30.993 1.00 64.06 168 SER A C 1
ATOM 1301 O O . SER A 1 168 ? 14.317 19.569 -30.300 1.00 64.06 168 SER A O 1
ATOM 1303 N N . ALA A 1 169 ? 12.908 21.272 -30.650 1.00 54.81 169 ALA A N 1
ATOM 1304 C CA . ALA A 1 169 ? 12.106 21.035 -29.446 1.00 54.81 169 ALA A CA 1
ATOM 1305 C C . ALA A 1 169 ? 11.692 19.550 -29.318 1.00 54.81 169 ALA A C 1
ATOM 1307 O O . ALA A 1 169 ? 11.330 18.945 -30.334 1.00 54.81 169 ALA A O 1
ATOM 1308 N N . PRO A 1 170 ? 11.695 18.961 -28.101 1.00 60.00 170 PRO A N 1
ATOM 1309 C CA . PRO A 1 170 ? 11.364 17.553 -27.906 1.00 60.00 170 PRO A CA 1
ATOM 1310 C C . PRO A 1 170 ? 10.026 17.235 -28.570 1.00 60.00 170 PRO A C 1
ATOM 1312 O O . PRO A 1 170 ? 9.035 17.945 -28.379 1.00 60.00 170 PRO A O 1
ATOM 1315 N N . ILE A 1 171 ? 9.994 16.155 -29.353 1.00 58.19 171 ILE A N 1
ATOM 1316 C CA . ILE A 1 171 ? 8.894 15.857 -30.287 1.00 58.19 171 ILE A CA 1
ATOM 1317 C C . ILE A 1 171 ? 7.552 15.732 -29.572 1.00 58.19 171 ILE A C 1
ATOM 1319 O O . ILE A 1 171 ? 6.506 15.987 -30.172 1.00 58.19 171 ILE A O 1
ATOM 1323 N N . ARG A 1 172 ? 7.584 15.377 -28.283 1.00 63.62 172 ARG A N 1
ATOM 1324 C CA . ARG A 1 172 ? 6.549 15.646 -27.281 1.00 63.62 172 ARG A CA 1
ATOM 1325 C C . ARG A 1 172 ? 6.990 15.066 -25.943 1.00 63.62 172 ARG A C 1
ATOM 1327 O O . ARG A 1 172 ? 7.546 13.971 -25.893 1.00 63.62 172 ARG A O 1
ATOM 1334 N N . ARG A 1 173 ? 6.623 15.738 -24.853 1.00 68.81 173 ARG A N 1
ATOM 1335 C CA . ARG A 1 173 ? 6.533 15.103 -23.536 1.00 68.81 173 ARG A CA 1
ATOM 1336 C C . ARG A 1 173 ? 5.301 14.200 -23.537 1.00 68.81 173 ARG A C 1
ATOM 1338 O O . ARG A 1 173 ? 4.188 14.690 -23.736 1.00 68.81 173 ARG A O 1
ATOM 1345 N N . HIS A 1 174 ? 5.476 12.897 -23.347 1.00 64.81 174 HIS A N 1
ATOM 1346 C CA . HIS A 1 174 ? 4.352 11.974 -23.191 1.00 64.81 174 HIS A CA 1
ATOM 1347 C C . HIS A 1 174 ? 4.471 11.282 -21.833 1.00 64.81 174 HIS A C 1
ATOM 1349 O O . HIS A 1 174 ? 5.221 10.325 -21.660 1.00 64.81 174 HIS A O 1
ATOM 1355 N N . GLY A 1 175 ? 3.722 11.792 -20.853 1.00 75.19 175 GLY A N 1
ATOM 1356 C CA . GLY A 1 175 ? 3.898 11.419 -19.450 1.00 75.19 175 GLY A CA 1
ATOM 1357 C C . GLY A 1 175 ? 5.172 12.039 -18.870 1.00 75.19 175 GLY A C 1
ATOM 1358 O O . GLY A 1 175 ? 5.385 13.245 -18.991 1.00 75.19 175 GLY A O 1
ATOM 1359 N N . THR A 1 176 ? 6.007 11.219 -18.236 1.00 70.75 176 THR A N 1
ATOM 1360 C CA . THR A 1 176 ? 7.299 11.629 -17.661 1.00 70.75 176 THR A CA 1
ATOM 1361 C C . THR A 1 176 ? 8.462 11.548 -18.645 1.00 70.75 176 THR A C 1
ATOM 1363 O O . THR A 1 176 ? 9.516 12.084 -18.339 1.00 70.75 176 THR A O 1
ATOM 1366 N N . ASN A 1 177 ? 8.274 10.924 -19.812 1.00 70.19 177 ASN A N 1
ATOM 1367 C CA . ASN A 1 177 ? 9.372 10.604 -20.722 1.00 70.19 177 ASN A CA 1
ATOM 1368 C C . ASN A 1 177 ? 9.471 11.623 -21.863 1.00 70.19 177 ASN A C 1
ATOM 1370 O O . ASN A 1 177 ? 8.447 12.079 -22.401 1.00 70.19 177 ASN A O 1
ATOM 1374 N N . TYR A 1 178 ? 10.706 11.930 -22.256 1.00 71.19 178 TYR A N 1
ATOM 1375 C CA . TYR A 1 178 ? 11.019 12.761 -23.412 1.00 71.19 178 TYR A CA 1
ATOM 1376 C C . TYR A 1 178 ? 11.390 11.864 -24.591 1.00 71.19 178 TYR A C 1
ATOM 1378 O O . TYR A 1 178 ? 12.210 10.959 -24.466 1.00 71.19 178 TYR A O 1
ATOM 1386 N N . TYR A 1 179 ? 10.766 12.107 -25.742 1.00 74.69 179 TYR A N 1
ATOM 1387 C CA . TYR A 1 179 ? 11.065 11.391 -26.978 1.00 74.69 179 TYR A CA 1
ATOM 1388 C C . TYR A 1 179 ? 11.802 12.332 -27.926 1.00 74.69 179 TYR A C 1
ATOM 1390 O O . TYR A 1 179 ? 11.256 13.364 -28.331 1.00 74.69 179 TYR A O 1
ATOM 1398 N N . LEU A 1 180 ? 13.029 11.966 -28.282 1.00 70.69 180 LEU A N 1
ATOM 1399 C CA . LEU A 1 180 ? 13.846 12.675 -29.261 1.00 70.69 180 LEU A CA 1
ATOM 1400 C C . LEU A 1 180 ? 13.886 11.844 -30.543 1.00 70.69 180 LEU A C 1
ATOM 1402 O O . LEU A 1 180 ? 14.119 10.638 -30.474 1.00 70.69 180 LEU A O 1
ATOM 1406 N N . ALA A 1 181 ? 13.645 12.452 -31.710 1.00 69.81 181 ALA A N 1
ATOM 1407 C CA . ALA A 1 181 ? 14.001 11.774 -32.954 1.00 69.81 181 ALA A CA 1
ATOM 1408 C C . ALA A 1 181 ? 15.472 12.037 -33.240 1.00 69.81 181 ALA A C 1
ATOM 1410 O O . ALA A 1 181 ? 15.912 13.184 -33.278 1.00 69.81 181 ALA A O 1
ATOM 1411 N N . GLY A 1 182 ? 16.206 10.961 -33.465 1.00 69.56 182 GLY A N 1
ATOM 1412 C CA . GLY A 1 182 ? 17.488 10.992 -34.139 1.00 69.56 182 GLY A CA 1
ATOM 1413 C C . GLY A 1 182 ? 17.335 10.528 -35.580 1.00 69.56 182 GLY A C 1
ATOM 1414 O O . GLY A 1 182 ? 16.346 9.890 -35.959 1.00 69.56 182 GLY A O 1
ATOM 1415 N N . GLN A 1 183 ? 18.351 10.824 -36.374 1.00 66.44 183 GLN A N 1
ATOM 1416 C CA . GLN A 1 183 ? 18.598 10.129 -37.628 1.00 66.44 183 GLN A CA 1
ATOM 1417 C C . GLN A 1 183 ? 19.922 9.383 -37.511 1.00 66.44 183 GLN A C 1
ATOM 1419 O O . GLN A 1 183 ? 20.844 9.844 -36.831 1.00 66.44 183 GLN A O 1
ATOM 1424 N N . ASP A 1 184 ? 20.022 8.235 -38.173 1.00 68.94 184 ASP A N 1
ATOM 1425 C CA . ASP A 1 184 ? 21.336 7.668 -38.453 1.00 68.94 184 ASP A CA 1
ATOM 1426 C C . ASP A 1 184 ? 22.054 8.481 -39.535 1.00 68.94 184 ASP A C 1
ATOM 1428 O O . ASP A 1 184 ? 21.469 9.337 -40.204 1.00 68.94 184 ASP A O 1
ATOM 1432 N N . GLY A 1 185 ? 23.342 8.202 -39.737 1.00 63.69 185 GLY A N 1
ATOM 1433 C CA . GLY A 1 185 ? 24.105 8.793 -40.840 1.00 63.69 185 GLY A CA 1
ATOM 1434 C C . GLY A 1 185 ? 23.524 8.510 -42.238 1.00 63.69 185 GLY A C 1
ATOM 1435 O O . GLY A 1 185 ? 23.982 9.117 -43.201 1.00 63.69 185 GLY A O 1
ATOM 1436 N N . GLY A 1 186 ? 22.532 7.617 -42.356 1.00 65.56 186 GLY A N 1
ATOM 1437 C CA . GLY A 1 186 ? 21.782 7.296 -43.570 1.00 65.56 186 GLY A CA 1
ATOM 1438 C C . GLY A 1 186 ? 20.366 7.897 -43.638 1.00 65.56 186 GLY A C 1
ATOM 1439 O O . GLY A 1 186 ? 19.658 7.627 -44.606 1.00 65.56 186 GLY A O 1
ATOM 1440 N N . GLY A 1 187 ? 19.941 8.709 -42.661 1.00 66.12 187 GLY A N 1
ATOM 1441 C CA . GLY A 1 187 ? 18.621 9.349 -42.619 1.00 66.12 187 GLY A CA 1
ATOM 1442 C C . GLY A 1 187 ? 17.471 8.498 -42.055 1.00 66.12 187 GLY A C 1
ATOM 1443 O O . GLY A 1 187 ? 16.316 8.920 -42.139 1.00 66.12 187 GLY A O 1
ATOM 1444 N N . VAL A 1 188 ? 17.733 7.321 -41.476 1.00 63.72 188 VAL A N 1
ATOM 1445 C CA . VAL A 1 188 ? 16.705 6.462 -40.865 1.00 63.72 188 VAL A CA 1
ATOM 1446 C C . VAL A 1 188 ? 16.226 7.081 -39.547 1.00 63.72 188 VAL A C 1
ATOM 1448 O O . VAL A 1 188 ? 17.042 7.307 -38.650 1.00 63.72 188 VAL A O 1
ATOM 1451 N N . PRO A 1 189 ? 14.916 7.346 -39.385 1.00 65.31 189 PRO A N 1
ATOM 1452 C CA . PRO A 1 189 ? 14.390 7.964 -38.176 1.00 65.31 189 PRO A CA 1
ATOM 1453 C C . PRO A 1 189 ? 14.367 6.962 -37.017 1.00 65.31 189 PRO A C 1
ATOM 1455 O O . PRO A 1 189 ? 13.729 5.911 -37.105 1.00 65.31 189 PRO A O 1
ATOM 1458 N N . VAL A 1 190 ? 15.005 7.319 -35.904 1.00 68.75 190 VAL A N 1
ATOM 1459 C CA . VAL A 1 190 ? 14.975 6.553 -34.650 1.00 68.75 190 VAL A CA 1
ATOM 1460 C C . VAL A 1 190 ? 14.424 7.415 -33.532 1.00 68.75 190 VAL A C 1
ATOM 1462 O O . VAL A 1 190 ? 14.690 8.609 -33.483 1.00 68.75 190 VAL A O 1
ATOM 1465 N N . VAL A 1 191 ? 13.638 6.821 -32.636 1.00 73.19 191 VAL A N 1
ATOM 1466 C CA . VAL A 1 191 ? 13.084 7.521 -31.477 1.00 73.19 191 VAL A CA 1
ATOM 1467 C C . VAL A 1 191 ? 13.839 7.074 -30.230 1.00 73.19 191 VAL A C 1
ATOM 1469 O O . VAL A 1 191 ? 13.857 5.901 -29.882 1.00 73.19 191 VAL A O 1
ATOM 1472 N N . VAL A 1 192 ? 14.463 8.011 -29.532 1.00 75.00 192 VAL A N 1
ATOM 1473 C CA . VAL A 1 192 ? 15.201 7.750 -28.295 1.00 75.00 192 VAL A CA 1
ATOM 1474 C C . VAL A 1 192 ? 14.363 8.269 -27.138 1.00 75.00 192 VAL A C 1
ATOM 1476 O O . VAL A 1 192 ? 13.928 9.423 -27.163 1.00 75.00 192 VAL A O 1
ATOM 1479 N N . ALA A 1 193 ? 14.088 7.410 -26.156 1.00 76.88 193 ALA A N 1
ATOM 1480 C CA . ALA A 1 193 ? 13.439 7.827 -24.922 1.00 76.88 193 ALA A CA 1
ATOM 1481 C C . ALA A 1 193 ? 14.521 8.222 -23.915 1.00 76.88 193 ALA A C 1
ATOM 1483 O O . ALA A 1 193 ? 15.387 7.412 -23.584 1.00 76.88 193 ALA A O 1
ATOM 1484 N N . VAL A 1 194 ? 14.465 9.467 -23.455 1.00 72.56 194 VAL A N 1
ATOM 1485 C CA . VAL A 1 194 ? 15.410 10.033 -22.491 1.00 72.56 194 VAL A CA 1
ATOM 1486 C C . VAL A 1 194 ? 14.664 10.515 -21.256 1.00 72.56 194 VAL A C 1
ATOM 1488 O O . VAL A 1 194 ? 13.505 10.939 -21.329 1.00 72.56 194 VAL A O 1
ATOM 1491 N N . ASP A 1 195 ? 15.350 10.434 -20.124 1.00 65.50 195 ASP A N 1
ATOM 1492 C CA . ASP A 1 195 ? 14.752 10.580 -18.790 1.00 65.50 195 ASP A CA 1
ATOM 1493 C C . ASP A 1 195 ? 14.972 11.931 -18.161 1.00 65.50 195 ASP A C 1
ATOM 1495 O O . ASP A 1 195 ? 14.274 12.320 -17.226 1.00 65.50 195 ASP A O 1
ATOM 1499 N N . ASP A 1 196 ? 15.940 12.639 -18.705 1.00 66.56 196 ASP A N 1
ATOM 1500 C CA . ASP A 1 196 ? 16.313 13.961 -18.292 1.00 66.56 196 ASP A CA 1
ATOM 1501 C C . ASP A 1 196 ? 16.346 14.858 -19.529 1.00 66.56 196 ASP A C 1
ATOM 1503 O O . ASP A 1 196 ? 16.457 14.399 -20.668 1.00 66.56 196 ASP A O 1
ATOM 1507 N N . GLU A 1 197 ? 16.227 16.159 -19.298 1.00 65.56 197 GLU A N 1
ATOM 1508 C CA . GLU A 1 197 ? 16.347 17.181 -20.337 1.00 65.56 197 GLU A CA 1
ATOM 1509 C C . GLU A 1 197 ? 17.789 17.289 -20.860 1.00 65.56 197 GLU A C 1
ATOM 1511 O O . GLU A 1 197 ? 18.053 18.008 -21.828 1.00 65.56 197 GLU A O 1
ATOM 1516 N N . SER A 1 198 ? 18.729 16.557 -20.252 1.00 70.25 198 SER A N 1
ATOM 1517 C CA . SER A 1 198 ? 20.086 16.420 -20.752 1.00 70.25 198 SER A CA 1
ATOM 1518 C C . SER A 1 198 ? 20.100 15.658 -22.080 1.00 70.25 198 SER A C 1
ATOM 1520 O O . SER A 1 198 ? 19.773 14.478 -22.190 1.00 70.25 198 SER A O 1
ATOM 1522 N N . CYS A 1 199 ? 20.496 16.383 -23.124 1.00 73.88 199 CYS A N 1
ATOM 1523 C CA . CYS A 1 199 ? 20.748 15.846 -24.450 1.00 73.88 199 CYS A CA 1
ATOM 1524 C C . CYS A 1 199 ? 21.784 14.713 -24.362 1.00 73.88 199 CYS A C 1
ATOM 1526 O O . CYS A 1 199 ? 22.931 14.988 -23.984 1.00 73.88 199 CYS A O 1
ATOM 1528 N N . PRO A 1 200 ? 21.437 13.461 -24.716 1.00 70.12 200 PRO A N 1
ATOM 1529 C CA . PRO A 1 200 ? 22.448 12.432 -24.886 1.00 70.12 200 PRO A CA 1
ATOM 1530 C C . PRO A 1 200 ? 23.402 12.902 -25.984 1.00 70.12 200 PRO A C 1
ATOM 1532 O O . PRO A 1 200 ? 22.955 13.392 -27.021 1.00 70.12 200 PRO A O 1
ATOM 1535 N N . GLY A 1 201 ? 24.708 12.791 -25.751 1.00 73.31 201 GLY A N 1
ATOM 1536 C CA . GLY A 1 201 ? 25.708 13.105 -26.771 1.00 73.31 201 GLY A CA 1
ATOM 1537 C C . GLY A 1 201 ? 25.643 12.142 -27.966 1.00 73.31 201 GLY A C 1
ATOM 1538 O O . GLY A 1 201 ? 24.649 11.463 -28.208 1.00 73.31 201 GLY A O 1
ATOM 1539 N N . GLU A 1 202 ? 26.745 12.006 -28.700 1.00 77.00 202 GLU A N 1
ATOM 1540 C CA . GLU A 1 202 ? 26.822 11.136 -29.893 1.00 77.00 202 GLU A CA 1
ATOM 1541 C C . GLU A 1 202 ? 26.676 9.625 -29.603 1.00 77.00 202 GLU A C 1
ATOM 1543 O O . GLU A 1 202 ? 26.699 8.800 -30.521 1.00 77.00 202 GLU A O 1
ATOM 1548 N N . GLN A 1 203 ? 26.559 9.249 -28.328 1.00 80.25 203 GLN A N 1
ATOM 1549 C CA . GLN A 1 203 ? 26.422 7.873 -27.867 1.00 80.25 203 GLN A CA 1
ATOM 1550 C C . GLN A 1 203 ? 25.350 7.789 -26.783 1.00 80.25 203 GLN A C 1
ATOM 1552 O O . GLN A 1 203 ? 25.346 8.569 -25.830 1.00 80.25 203 GLN A O 1
ATOM 1557 N N . ALA A 1 204 ? 24.477 6.792 -26.908 1.00 84.75 204 ALA A N 1
ATOM 1558 C CA . ALA A 1 204 ? 23.497 6.440 -25.892 1.00 84.75 204 ALA A CA 1
ATOM 1559 C C . ALA A 1 204 ? 23.494 4.921 -25.697 1.00 84.75 204 ALA A C 1
ATOM 1561 O O . ALA A 1 204 ? 23.529 4.159 -26.667 1.00 84.75 204 ALA A O 1
ATOM 1562 N N . SER A 1 205 ? 23.467 4.488 -24.437 1.00 87.06 205 SER A N 1
ATOM 1563 C CA . SER A 1 205 ? 23.343 3.076 -24.068 1.00 87.06 205 SER A CA 1
ATOM 1564 C C . SER A 1 205 ? 22.003 2.853 -23.390 1.00 87.06 205 SER A C 1
ATOM 1566 O O . SER A 1 205 ? 21.580 3.671 -22.579 1.00 87.06 205 SER A O 1
ATOM 1568 N N . GLY A 1 206 ? 21.342 1.752 -23.719 1.00 88.50 206 GLY A N 1
ATOM 1569 C CA . GLY A 1 206 ? 20.043 1.424 -23.149 1.00 88.50 206 GLY A CA 1
ATOM 1570 C C . GLY A 1 206 ? 19.490 0.129 -23.717 1.00 88.50 206 GLY A C 1
ATOM 1571 O O . GLY A 1 206 ? 20.143 -0.545 -24.519 1.00 88.50 206 GLY A O 1
ATOM 1572 N N . VAL A 1 207 ? 18.289 -0.229 -23.284 1.00 88.62 207 VAL A N 1
ATOM 1573 C CA . VAL A 1 207 ? 17.599 -1.423 -23.775 1.00 88.62 207 VAL A CA 1
ATOM 1574 C C . VAL A 1 207 ? 16.718 -1.044 -24.955 1.00 88.62 207 VAL A C 1
ATOM 1576 O O . VAL A 1 207 ? 15.922 -0.106 -24.880 1.00 88.62 207 VAL A O 1
ATOM 1579 N N . LEU A 1 208 ? 16.896 -1.744 -26.068 1.00 89.38 208 LEU A N 1
ATOM 1580 C CA . LEU A 1 208 ? 16.170 -1.496 -27.300 1.00 89.38 208 LEU A CA 1
ATOM 1581 C C . LEU A 1 208 ? 14.844 -2.259 -27.298 1.00 89.38 208 LEU A C 1
ATOM 1583 O O . LEU A 1 208 ? 14.823 -3.478 -27.158 1.00 89.38 208 LEU A O 1
ATOM 1587 N N . HIS A 1 209 ? 13.743 -1.546 -27.507 1.00 89.88 209 HIS A N 1
ATOM 1588 C CA . HIS A 1 209 ? 12.404 -2.123 -27.589 1.00 89.88 209 HIS A CA 1
ATOM 1589 C C . HIS A 1 209 ? 11.680 -1.635 -28.844 1.00 89.88 209 HIS A C 1
ATOM 1591 O O . HIS A 1 209 ? 11.770 -0.458 -29.202 1.00 89.88 209 HIS A O 1
ATOM 1597 N N . GLU A 1 210 ? 10.893 -2.494 -29.492 1.00 88.31 210 GLU A N 1
ATOM 1598 C CA . GLU A 1 210 ? 9.957 -2.034 -30.519 1.00 88.31 210 GLU A CA 1
ATOM 1599 C C . GLU A 1 210 ? 8.760 -1.319 -29.865 1.00 88.31 210 GLU A C 1
ATOM 1601 O O . GLU A 1 210 ? 8.064 -1.868 -29.005 1.00 88.31 210 GLU A O 1
ATOM 1606 N N . MET A 1 211 ? 8.472 -0.079 -30.281 1.00 85.19 211 MET A N 1
ATOM 1607 C CA . MET A 1 211 ? 7.287 0.627 -29.798 1.00 85.19 211 MET A CA 1
ATOM 1608 C C . MET A 1 211 ? 6.024 -0.009 -30.382 1.00 85.19 211 MET A C 1
ATOM 1610 O O . MET A 1 211 ? 5.655 0.217 -31.537 1.00 85.19 211 MET A O 1
ATOM 1614 N N . GLY A 1 212 ? 5.326 -0.780 -29.553 1.00 87.25 212 GLY A N 1
ATOM 1615 C CA . GLY A 1 212 ? 4.035 -1.367 -29.885 1.00 87.25 212 GLY A CA 1
ATOM 1616 C C . GLY A 1 212 ? 2.847 -0.396 -29.790 1.00 87.25 212 GLY A C 1
ATOM 1617 O O . GLY A 1 212 ? 2.950 0.771 -29.401 1.00 87.25 212 GLY A O 1
ATOM 1618 N N . GLY A 1 213 ? 1.664 -0.915 -30.127 1.00 89.31 213 GLY A N 1
ATOM 1619 C CA . GLY A 1 213 ? 0.381 -0.257 -29.870 1.00 89.31 213 GLY A CA 1
ATOM 1620 C C . GLY A 1 213 ? 0.098 1.000 -30.704 1.00 89.31 213 GLY A C 1
ATOM 1621 O O . GLY A 1 213 ? 0.628 1.203 -31.799 1.00 89.31 213 GLY A O 1
ATOM 1622 N N . ARG A 1 214 ? -0.805 1.848 -30.189 1.00 87.12 214 ARG A N 1
ATOM 1623 C CA . ARG A 1 214 ? -1.307 3.044 -30.890 1.00 87.12 214 ARG A CA 1
ATOM 1624 C C . ARG A 1 214 ? -0.204 4.074 -31.155 1.00 87.12 214 ARG A C 1
ATOM 1626 O O . ARG A 1 214 ? -0.187 4.657 -32.236 1.00 87.12 214 ARG A O 1
ATOM 1633 N N . ASN A 1 215 ? 0.713 4.248 -30.204 1.00 82.44 215 ASN A N 1
ATOM 1634 C CA . ASN A 1 215 ? 1.812 5.211 -30.301 1.00 82.44 215 ASN A CA 1
ATOM 1635 C C . ASN A 1 215 ? 2.827 4.787 -31.370 1.00 82.44 215 ASN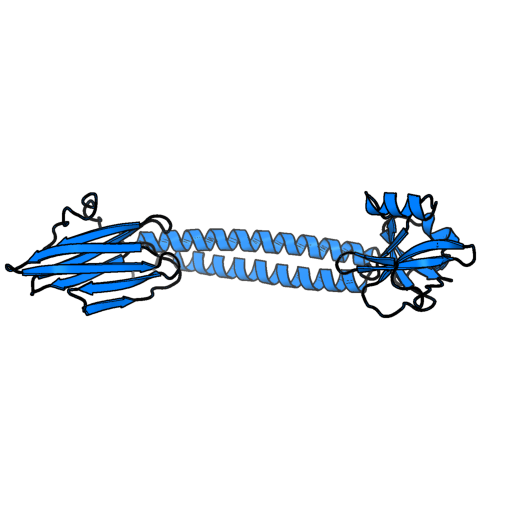 A C 1
ATOM 1637 O O . ASN A 1 215 ? 3.172 5.591 -32.234 1.00 82.44 215 ASN A O 1
ATOM 1641 N N . GLY A 1 216 ? 3.206 3.503 -31.395 1.00 83.88 216 GLY A N 1
ATOM 1642 C CA . GLY A 1 216 ? 4.045 2.949 -32.457 1.00 83.88 216 GLY A CA 1
ATOM 1643 C C . GLY A 1 216 ? 3.405 3.077 -33.839 1.00 83.88 216 GLY A C 1
ATOM 1644 O O . GLY A 1 216 ? 4.051 3.503 -34.793 1.00 83.88 216 GLY A O 1
ATOM 1645 N N . ALA A 1 217 ? 2.104 2.786 -33.954 1.00 86.88 217 ALA A N 1
ATOM 1646 C CA . ALA A 1 217 ? 1.370 2.937 -35.211 1.00 86.88 217 ALA A CA 1
ATOM 1647 C C . ALA A 1 217 ? 1.278 4.398 -35.688 1.00 86.88 217 ALA A C 1
ATOM 1649 O O . ALA A 1 217 ? 1.348 4.662 -36.888 1.00 86.88 217 ALA A O 1
ATOM 1650 N N . GLU A 1 218 ? 1.112 5.357 -34.775 1.00 85.25 218 GLU A N 1
ATOM 1651 C CA . GLU A 1 218 ? 1.131 6.781 -35.114 1.00 85.25 218 GLU A CA 1
ATOM 1652 C C . GLU A 1 218 ? 2.513 7.236 -35.588 1.00 85.25 218 GLU A C 1
ATOM 1654 O O . GLU A 1 218 ? 2.602 7.889 -36.627 1.00 85.25 218 GLU A O 1
ATOM 1659 N N . LEU A 1 219 ? 3.577 6.854 -34.878 1.00 78.81 219 LEU A N 1
ATOM 1660 C CA . LEU A 1 219 ? 4.943 7.208 -35.256 1.00 78.81 219 LEU A CA 1
ATOM 1661 C C . LEU A 1 219 ? 5.331 6.595 -36.602 1.00 78.81 219 LEU A C 1
ATOM 1663 O O . LEU A 1 219 ? 5.782 7.338 -37.465 1.00 78.81 219 LEU A O 1
ATOM 1667 N N . ARG A 1 220 ? 5.043 5.307 -36.846 1.00 84.88 220 ARG A N 1
ATOM 1668 C CA . ARG A 1 220 ? 5.273 4.666 -38.156 1.00 84.88 220 ARG A CA 1
ATOM 1669 C C . ARG A 1 220 ? 4.573 5.398 -39.300 1.00 84.88 220 ARG A C 1
ATOM 1671 O O . ARG A 1 220 ? 5.166 5.597 -40.353 1.00 84.88 220 ARG A O 1
ATOM 1678 N N . ARG A 1 221 ? 3.326 5.846 -39.097 1.00 86.31 221 ARG A N 1
ATOM 1679 C CA . ARG A 1 221 ? 2.595 6.630 -40.111 1.00 86.31 221 ARG A CA 1
ATOM 1680 C C . ARG A 1 221 ? 3.246 7.978 -40.404 1.00 86.31 221 ARG A C 1
ATOM 1682 O O . ARG A 1 221 ? 3.182 8.430 -41.539 1.00 86.31 221 ARG A O 1
ATOM 1689 N N . ARG A 1 222 ? 3.830 8.628 -39.396 1.00 79.94 222 ARG A N 1
ATOM 1690 C CA . ARG A 1 222 ? 4.482 9.935 -39.557 1.00 79.94 222 ARG A CA 1
ATOM 1691 C C . ARG A 1 222 ? 5.865 9.823 -40.180 1.00 79.94 222 ARG A C 1
ATOM 1693 O O . ARG A 1 222 ? 6.217 10.651 -41.008 1.00 79.94 222 ARG A O 1
ATOM 1700 N N . THR A 1 223 ? 6.647 8.837 -39.756 1.00 74.06 223 THR A N 1
ATOM 1701 C CA . THR A 1 223 ? 8.040 8.681 -40.184 1.00 74.06 223 THR A CA 1
ATOM 1702 C C . THR A 1 223 ? 8.181 7.849 -41.453 1.00 74.06 223 THR A C 1
ATOM 1704 O O . THR A 1 223 ? 9.240 7.862 -42.067 1.00 74.06 223 THR A O 1
ATOM 1707 N N . GLY A 1 224 ? 7.146 7.092 -41.833 1.00 80.31 224 GLY A N 1
ATOM 1708 C CA . GLY A 1 224 ? 7.219 6.107 -42.913 1.00 80.31 224 GLY A CA 1
ATOM 1709 C C . GLY A 1 224 ? 8.073 4.883 -42.564 1.00 80.31 224 GLY A C 1
ATOM 1710 O O . GLY A 1 224 ? 8.282 4.025 -43.418 1.00 80.31 224 GLY A O 1
ATOM 1711 N N . ALA A 1 225 ? 8.570 4.783 -41.326 1.00 76.69 225 ALA A N 1
ATOM 1712 C CA . ALA A 1 225 ? 9.443 3.695 -40.918 1.00 76.69 225 ALA A CA 1
ATOM 1713 C C . ALA A 1 225 ? 8.657 2.382 -40.749 1.00 76.69 225 ALA A C 1
ATOM 1715 O O . ALA A 1 225 ? 7.558 2.388 -40.182 1.00 76.69 225 ALA A O 1
ATOM 1716 N N . PRO A 1 226 ? 9.227 1.233 -41.159 1.00 78.31 226 PRO A N 1
ATOM 1717 C CA . PRO A 1 226 ? 8.597 -0.069 -40.949 1.00 78.31 226 PRO A CA 1
ATOM 1718 C C . PRO A 1 226 ? 8.537 -0.442 -39.460 1.00 78.31 226 PRO A C 1
ATOM 1720 O O . PRO A 1 226 ? 7.602 -1.116 -39.028 1.00 78.31 226 PRO A O 1
ATOM 1723 N N . LYS A 1 227 ? 9.500 0.038 -38.663 1.00 80.50 227 LYS A N 1
ATOM 1724 C CA . LYS A 1 227 ? 9.588 -0.156 -37.213 1.00 80.50 227 LYS A CA 1
ATOM 1725 C C . LYS A 1 227 ? 9.988 1.142 -36.523 1.00 80.50 227 LYS A C 1
ATOM 1727 O O . LYS A 1 227 ? 10.720 1.947 -37.088 1.00 80.50 227 LYS A O 1
ATOM 1732 N N . VAL A 1 228 ? 9.506 1.325 -35.297 1.00 82.56 228 VAL A N 1
ATOM 1733 C CA . VAL A 1 228 ? 9.910 2.427 -34.419 1.00 82.56 228 VAL A CA 1
ATOM 1734 C C . VAL A 1 228 ? 10.584 1.794 -33.220 1.00 82.56 228 VAL A C 1
ATOM 1736 O O . VAL A 1 228 ? 9.924 1.160 -32.400 1.00 82.56 228 VAL A O 1
ATOM 1739 N N . LEU A 1 229 ? 11.900 1.929 -33.164 1.00 84.44 229 LEU A N 1
ATOM 1740 C CA . LEU A 1 229 ? 12.698 1.449 -32.048 1.00 84.44 229 LEU A CA 1
ATOM 1741 C C . LEU A 1 229 ? 12.748 2.531 -30.978 1.00 84.44 229 LEU A C 1
ATOM 1743 O O . LEU A 1 229 ? 12.794 3.715 -31.310 1.00 84.44 229 LEU A O 1
ATOM 1747 N N . VAL A 1 230 ? 12.732 2.102 -29.723 1.00 85.88 230 VAL A N 1
ATOM 1748 C CA . VAL A 1 230 ? 12.885 2.939 -28.538 1.00 85.88 230 VAL A CA 1
ATOM 1749 C C . VAL A 1 230 ? 14.069 2.418 -27.763 1.00 85.88 230 VAL A C 1
ATOM 1751 O O . VAL A 1 230 ? 14.047 1.288 -27.283 1.00 85.88 230 VAL A O 1
ATOM 1754 N N . LEU A 1 231 ? 15.089 3.254 -27.621 1.00 86.62 231 LEU A N 1
ATOM 1755 C CA . LEU A 1 231 ? 16.150 3.002 -26.661 1.00 86.62 231 LEU A CA 1
ATOM 1756 C C . LEU A 1 231 ? 15.677 3.508 -25.293 1.00 86.62 231 LEU A C 1
ATOM 1758 O O . LEU A 1 231 ? 15.481 4.710 -25.126 1.00 86.62 231 LEU A O 1
ATOM 1762 N N . SER A 1 232 ? 15.446 2.597 -24.348 1.00 85.12 232 SER A N 1
ATOM 1763 C CA . SER A 1 232 ? 15.120 2.923 -22.961 1.00 85.12 232 SER A CA 1
ATOM 1764 C C . SER A 1 232 ? 16.397 3.047 -22.141 1.00 85.12 232 SER A C 1
ATOM 1766 O O . SER A 1 232 ? 17.104 2.068 -21.908 1.00 85.12 232 SER A O 1
ATOM 1768 N N . THR A 1 233 ? 16.659 4.267 -21.694 1.00 81.19 233 THR A N 1
ATOM 1769 C CA . THR A 1 233 ? 17.799 4.647 -20.855 1.00 81.19 233 THR A CA 1
ATOM 1770 C C . THR A 1 233 ? 17.657 4.153 -19.398 1.00 81.19 233 THR A C 1
ATOM 1772 O O . THR A 1 233 ? 18.655 3.775 -18.789 1.00 81.19 233 THR A O 1
ATOM 1775 N N . TRP A 1 234 ? 16.421 3.982 -18.888 1.00 75.06 234 TRP A N 1
ATOM 1776 C CA . TRP A 1 234 ? 16.142 3.248 -17.629 1.00 75.06 234 TRP A CA 1
ATOM 1777 C C . TRP A 1 234 ? 16.346 1.738 -17.732 1.00 75.06 234 TRP A C 1
ATOM 1779 O O . TRP A 1 234 ? 16.362 1.045 -16.716 1.00 75.06 234 TRP A O 1
ATOM 1789 N N . GLY A 1 235 ? 16.409 1.186 -18.938 1.00 76.19 235 GLY A N 1
ATOM 1790 C CA . GLY A 1 235 ? 16.709 -0.224 -19.113 1.00 76.19 235 GLY A CA 1
ATOM 1791 C C . GLY A 1 235 ? 18.204 -0.465 -18.920 1.00 76.19 235 GLY A C 1
ATOM 1792 O O . GLY A 1 235 ? 19.028 0.267 -19.463 1.00 76.19 235 GLY A O 1
ATOM 1793 N N . GLY A 1 236 ? 18.573 -1.523 -18.200 1.00 85.56 236 GLY A N 1
ATOM 1794 C CA . GLY A 1 236 ? 19.955 -2.003 -18.170 1.00 85.56 236 GLY A CA 1
ATOM 1795 C C . GLY A 1 236 ? 20.442 -2.427 -16.787 1.00 85.56 236 GLY A C 1
ATOM 1796 O O . GLY A 1 236 ? 19.676 -2.424 -15.819 1.00 85.56 236 GLY A O 1
ATOM 1797 N N . PRO A 1 237 ? 21.731 -2.786 -16.670 1.00 87.06 237 PRO A N 1
ATOM 1798 C CA . PRO A 1 237 ? 22.260 -3.418 -15.466 1.00 87.06 237 PRO A CA 1
ATOM 1799 C C . PRO A 1 237 ? 22.128 -2.568 -14.206 1.00 87.06 237 PRO A C 1
ATOM 1801 O O . PRO A 1 237 ? 21.771 -3.083 -13.154 1.00 87.06 237 PRO A O 1
ATOM 1804 N N . ALA A 1 238 ? 22.387 -1.260 -14.296 1.00 85.81 238 ALA A N 1
ATOM 1805 C CA . ALA A 1 238 ? 22.332 -0.380 -13.130 1.00 85.81 238 ALA A CA 1
ATOM 1806 C C . ALA A 1 238 ? 20.918 -0.321 -12.526 1.00 85.81 238 ALA A C 1
ATOM 1808 O O . ALA A 1 238 ? 20.753 -0.406 -11.308 1.00 85.81 238 ALA A O 1
ATOM 1809 N N . HIS A 1 239 ? 19.894 -0.238 -13.377 1.00 86.50 239 HIS A N 1
ATOM 1810 C CA . HIS A 1 239 ? 18.502 -0.183 -12.945 1.00 86.50 239 HIS A CA 1
ATOM 1811 C C . HIS A 1 239 ? 17.966 -1.547 -12.511 1.00 86.50 239 HIS A C 1
ATOM 1813 O O . HIS A 1 239 ? 17.259 -1.609 -11.509 1.00 86.50 239 HIS A O 1
ATOM 1819 N N . GLU A 1 240 ? 18.332 -2.641 -13.187 1.00 86.81 240 GLU A N 1
ATOM 1820 C CA . GLU A 1 240 ? 17.958 -3.988 -12.733 1.00 86.81 240 GLU A CA 1
ATOM 1821 C C . GLU A 1 240 ? 18.644 -4.344 -11.404 1.00 86.81 240 GLU A C 1
ATOM 1823 O O . GLU A 1 240 ? 18.018 -4.948 -10.534 1.00 86.81 240 GLU A O 1
ATOM 1828 N N . LEU A 1 241 ? 19.884 -3.894 -11.175 1.00 89.94 241 LEU A N 1
ATOM 1829 C CA . LEU A 1 241 ? 20.557 -4.023 -9.880 1.00 89.94 241 LEU A CA 1
ATOM 1830 C C . LEU A 1 241 ? 19.841 -3.215 -8.790 1.00 89.94 241 LEU A C 1
ATOM 1832 O O . LEU A 1 241 ? 19.580 -3.738 -7.705 1.00 89.94 241 LEU A O 1
ATOM 1836 N N . ALA A 1 242 ? 19.497 -1.954 -9.070 1.00 88.50 242 ALA A N 1
ATOM 1837 C CA . ALA A 1 242 ? 18.750 -1.115 -8.136 1.00 88.50 242 ALA A CA 1
ATOM 1838 C C . ALA A 1 242 ? 17.366 -1.709 -7.821 1.00 88.50 242 ALA A C 1
ATOM 1840 O O . ALA A 1 242 ? 16.978 -1.789 -6.655 1.00 88.50 242 ALA A O 1
ATOM 1841 N N . GLY A 1 243 ? 16.649 -2.186 -8.842 1.00 86.38 243 GLY A N 1
ATOM 1842 C CA . GLY A 1 243 ? 15.372 -2.882 -8.703 1.00 86.38 243 GLY A CA 1
ATOM 1843 C C . GLY A 1 243 ? 15.503 -4.135 -7.842 1.00 86.38 243 GLY A C 1
ATOM 1844 O O . GLY A 1 243 ? 14.785 -4.273 -6.852 1.00 86.38 243 GLY A O 1
ATOM 1845 N N . ALA A 1 244 ? 16.477 -5.000 -8.140 1.00 89.62 244 ALA A N 1
ATOM 1846 C CA . ALA A 1 244 ? 16.761 -6.194 -7.349 1.00 89.62 244 ALA A CA 1
ATOM 1847 C C . ALA A 1 244 ? 17.041 -5.857 -5.875 1.00 89.62 244 ALA A C 1
ATOM 1849 O O . ALA A 1 244 ? 16.501 -6.519 -4.985 1.00 89.62 244 ALA A O 1
ATOM 1850 N N . ALA A 1 245 ? 17.823 -4.808 -5.598 1.00 91.88 245 ALA A N 1
ATOM 1851 C CA . ALA A 1 245 ? 18.116 -4.362 -4.237 1.00 91.88 245 ALA A CA 1
ATOM 1852 C C . ALA A 1 245 ? 16.858 -3.860 -3.504 1.00 91.88 245 ALA A C 1
ATOM 1854 O O . ALA A 1 245 ? 16.586 -4.290 -2.380 1.00 91.88 245 ALA A O 1
ATOM 1855 N N . VAL A 1 246 ? 16.059 -3.000 -4.145 1.00 92.88 246 VAL A N 1
ATOM 1856 C CA . VAL A 1 246 ? 14.814 -2.462 -3.571 1.00 92.88 246 VAL A CA 1
ATOM 1857 C C . VAL A 1 246 ? 13.809 -3.580 -3.299 1.00 92.88 246 VAL A C 1
ATOM 1859 O O . VAL A 1 246 ? 13.270 -3.666 -2.194 1.00 92.88 246 VAL A O 1
ATOM 1862 N N . PHE A 1 247 ? 13.578 -4.470 -4.265 1.00 93.00 247 PHE A N 1
ATOM 1863 C CA . PHE A 1 247 ? 12.648 -5.585 -4.102 1.00 93.00 247 PHE A CA 1
ATOM 1864 C C . PHE A 1 247 ? 13.116 -6.576 -3.033 1.00 93.00 247 PHE A C 1
ATOM 1866 O O . PHE A 1 247 ? 12.301 -7.028 -2.230 1.00 93.00 247 PHE A O 1
ATOM 1873 N N . SER A 1 248 ? 14.420 -6.846 -2.939 1.00 91.69 248 SER A N 1
ATOM 1874 C CA . SER A 1 248 ? 14.980 -7.684 -1.870 1.00 91.69 248 SER A CA 1
ATOM 1875 C C . SER A 1 248 ? 14.772 -7.059 -0.488 1.00 91.69 248 SER A C 1
ATOM 1877 O O . SER A 1 248 ? 14.356 -7.748 0.443 1.00 91.69 248 SER A O 1
ATOM 1879 N N . LEU A 1 249 ? 14.985 -5.746 -0.346 1.00 94.62 249 LEU A N 1
ATOM 1880 C CA . LEU A 1 249 ? 14.731 -5.033 0.908 1.00 94.62 249 LEU A CA 1
ATOM 1881 C C . LEU A 1 249 ? 13.247 -5.092 1.305 1.00 94.62 249 LEU A C 1
ATOM 1883 O O . LEU A 1 249 ? 12.929 -5.370 2.462 1.00 94.62 249 LEU A O 1
ATOM 1887 N N . MET A 1 250 ? 12.335 -4.870 0.353 1.00 92.56 250 MET A N 1
ATOM 1888 C CA . MET A 1 250 ? 10.889 -4.966 0.591 1.00 92.56 250 MET A CA 1
ATOM 1889 C C . MET A 1 250 ? 10.456 -6.390 0.956 1.00 92.56 250 MET A C 1
ATOM 1891 O O . MET A 1 250 ? 9.617 -6.567 1.842 1.00 92.56 250 MET A O 1
ATOM 1895 N N . ALA A 1 251 ? 11.056 -7.405 0.331 1.00 93.81 251 ALA A N 1
ATOM 1896 C CA . ALA A 1 251 ? 10.825 -8.804 0.670 1.00 93.81 251 ALA A CA 1
ATOM 1897 C C . ALA A 1 251 ? 11.240 -9.110 2.116 1.00 93.81 251 ALA A C 1
ATOM 1899 O O . ALA A 1 251 ? 10.448 -9.663 2.881 1.00 93.81 251 ALA A O 1
ATOM 1900 N N . LEU A 1 252 ? 12.448 -8.693 2.514 1.00 94.94 252 LEU A N 1
ATOM 1901 C CA . LEU A 1 252 ? 12.955 -8.867 3.877 1.00 94.94 252 LEU A CA 1
ATOM 1902 C C . LEU A 1 252 ? 12.079 -8.150 4.908 1.00 94.94 252 LEU A C 1
ATOM 1904 O O . LEU A 1 252 ? 11.757 -8.733 5.943 1.00 94.94 252 LEU A O 1
ATOM 1908 N N . LEU A 1 253 ? 11.645 -6.920 4.618 1.00 93.75 253 LEU A N 1
ATOM 1909 C CA . LEU A 1 253 ? 10.747 -6.169 5.493 1.00 93.75 253 LEU A CA 1
ATOM 1910 C C . LEU A 1 253 ? 9.391 -6.873 5.649 1.00 93.75 253 LEU A C 1
ATOM 1912 O O . LEU A 1 253 ? 8.918 -7.052 6.772 1.00 93.75 253 LEU A O 1
ATOM 1916 N N . GLY A 1 254 ? 8.778 -7.304 4.542 1.00 89.12 254 GLY A N 1
ATOM 1917 C CA . GLY A 1 254 ? 7.491 -8.003 4.555 1.00 89.12 254 GLY A CA 1
ATOM 1918 C C . GLY A 1 254 ? 7.546 -9.316 5.338 1.00 89.12 254 GLY A C 1
ATOM 1919 O O . GLY A 1 254 ? 6.716 -9.547 6.220 1.00 89.12 254 GLY A O 1
ATOM 1920 N N . LEU A 1 255 ? 8.564 -10.143 5.081 1.00 93.75 255 LEU A N 1
ATOM 1921 C CA . LEU A 1 255 ? 8.774 -11.412 5.784 1.00 93.75 255 LEU A CA 1
ATOM 1922 C C . LEU A 1 255 ? 9.125 -11.203 7.266 1.00 93.75 255 LEU A C 1
ATOM 1924 O O . LEU A 1 255 ? 8.607 -11.919 8.124 1.00 93.75 255 LEU A O 1
ATOM 1928 N N . GLY A 1 256 ? 9.948 -10.202 7.584 1.00 94.06 256 GLY A N 1
ATOM 1929 C CA . GLY A 1 256 ? 10.308 -9.857 8.959 1.00 94.06 256 GLY A CA 1
ATOM 1930 C C . GLY A 1 256 ? 9.103 -9.397 9.782 1.00 94.06 256 GLY A C 1
ATOM 1931 O O . GLY A 1 256 ? 8.881 -9.890 10.888 1.00 94.06 256 GLY A O 1
ATOM 1932 N N . LEU A 1 257 ? 8.268 -8.511 9.228 1.00 92.25 257 LEU A N 1
ATOM 1933 C CA . LEU A 1 257 ? 7.030 -8.087 9.884 1.00 92.25 257 LEU A CA 1
ATOM 1934 C C . LEU A 1 257 ? 6.051 -9.255 10.043 1.00 92.25 257 LEU A C 1
ATOM 1936 O O . LEU A 1 257 ? 5.483 -9.428 11.121 1.00 92.25 257 LEU A O 1
ATOM 1940 N N . ALA A 1 258 ? 5.886 -10.092 9.013 1.00 91.75 258 ALA A N 1
ATOM 1941 C CA . ALA A 1 258 ? 5.052 -11.288 9.099 1.00 91.75 258 ALA A CA 1
ATOM 1942 C C . ALA A 1 258 ? 5.482 -12.210 10.252 1.00 91.75 258 ALA A C 1
ATOM 1944 O O . ALA A 1 258 ? 4.639 -12.675 11.022 1.00 91.75 258 ALA A O 1
ATOM 1945 N N . TRP A 1 259 ? 6.791 -12.421 10.412 1.00 94.06 259 TRP A N 1
ATOM 1946 C CA . TRP A 1 259 ? 7.352 -13.211 11.505 1.00 94.06 259 TRP A CA 1
ATOM 1947 C C . TRP A 1 259 ? 7.071 -12.592 12.881 1.00 94.06 259 TRP A C 1
ATOM 1949 O O . TRP A 1 259 ? 6.620 -13.298 13.783 1.00 94.06 259 TRP A O 1
ATOM 1959 N N . LEU A 1 260 ? 7.233 -11.273 13.039 1.00 92.25 260 LEU A N 1
ATOM 1960 C CA . LEU A 1 260 ? 6.911 -10.575 14.291 1.00 92.25 260 LEU A CA 1
ATOM 1961 C C . LEU A 1 260 ? 5.425 -10.702 14.668 1.00 92.25 260 LEU A C 1
ATOM 1963 O O . LEU A 1 260 ? 5.102 -10.990 15.822 1.00 92.25 260 LEU A O 1
ATOM 1967 N N . PHE A 1 261 ? 4.510 -10.550 13.704 1.00 87.88 261 PHE A N 1
ATOM 1968 C CA . PHE A 1 261 ? 3.078 -10.756 13.948 1.00 87.88 261 PHE A CA 1
ATOM 1969 C C . PHE A 1 261 ? 2.756 -12.210 14.311 1.00 87.88 261 PHE A C 1
ATOM 1971 O O . PHE A 1 261 ? 1.912 -12.449 15.177 1.00 87.88 261 PHE A O 1
ATOM 1978 N N . ALA A 1 262 ? 3.435 -13.179 13.691 1.00 88.25 262 ALA A N 1
ATOM 1979 C CA . ALA A 1 262 ? 3.282 -14.590 14.025 1.00 88.25 262 ALA A CA 1
ATOM 1980 C C . ALA A 1 262 ? 3.767 -14.900 15.452 1.00 88.25 262 ALA A C 1
ATOM 1982 O O . ALA A 1 262 ? 3.061 -15.591 16.188 1.00 88.25 262 ALA A O 1
ATOM 1983 N N . LEU A 1 263 ? 4.908 -14.341 15.876 1.00 90.88 263 LEU A N 1
ATOM 1984 C CA . LEU A 1 263 ? 5.405 -14.462 17.252 1.00 90.88 263 LEU A CA 1
ATOM 1985 C C . LEU A 1 263 ? 4.436 -13.855 18.266 1.00 90.88 263 LEU A C 1
ATOM 1987 O O . LEU A 1 263 ? 4.129 -14.485 19.275 1.00 90.88 263 LEU A O 1
ATOM 1991 N N . HIS A 1 264 ? 3.906 -12.665 17.982 1.00 86.88 264 HIS A N 1
ATOM 1992 C CA . HIS A 1 264 ? 2.925 -12.030 18.856 1.00 86.88 264 HIS A CA 1
ATOM 1993 C C . HIS A 1 264 ? 1.638 -12.862 18.964 1.00 86.88 264 HIS A C 1
ATOM 1995 O O . HIS A 1 264 ? 1.129 -13.099 20.059 1.00 86.88 264 HIS A O 1
ATOM 2001 N N . ALA A 1 265 ? 1.129 -13.364 17.835 1.00 85.50 265 ALA A N 1
ATOM 2002 C CA . ALA A 1 265 ? -0.039 -14.241 17.813 1.00 85.50 265 ALA A CA 1
ATOM 2003 C C . ALA A 1 265 ? 0.199 -15.555 18.581 1.00 85.50 265 ALA A C 1
ATOM 2005 O O . ALA A 1 265 ? -0.726 -16.063 19.223 1.00 85.50 265 ALA A O 1
ATOM 2006 N N . TYR A 1 266 ? 1.422 -16.094 18.523 1.00 88.81 266 TYR A N 1
ATOM 2007 C CA . TYR A 1 266 ? 1.831 -17.280 19.271 1.00 88.81 266 TYR A CA 1
ATOM 2008 C C . TYR A 1 266 ? 1.849 -17.015 20.780 1.00 88.81 266 TYR A C 1
ATOM 2010 O O . TYR A 1 266 ? 1.198 -17.750 21.524 1.00 88.81 266 TYR A O 1
ATOM 2018 N N . ASP A 1 267 ? 2.500 -15.938 21.223 1.00 88.69 267 ASP A N 1
ATOM 2019 C CA . ASP A 1 267 ? 2.611 -15.579 22.642 1.00 88.69 267 ASP A CA 1
ATOM 2020 C C . ASP A 1 267 ? 1.235 -15.330 23.281 1.00 88.69 267 ASP A C 1
ATOM 2022 O O . ASP A 1 267 ? 0.899 -15.915 24.310 1.00 88.69 267 ASP A O 1
ATOM 2026 N N . VAL A 1 268 ? 0.360 -14.586 22.593 1.00 83.81 268 VAL A N 1
ATOM 2027 C CA . VAL A 1 268 ? -1.028 -14.345 23.035 1.00 83.81 268 VAL A CA 1
ATOM 2028 C C . VAL A 1 268 ? -1.849 -15.639 23.122 1.00 83.81 268 VAL A C 1
ATOM 2030 O O . VAL A 1 268 ? -2.810 -15.716 23.888 1.00 83.81 268 VAL A O 1
ATOM 2033 N N . SER A 1 269 ? -1.507 -16.660 22.332 1.00 84.25 269 SER A N 1
ATOM 2034 C CA . SER A 1 269 ? -2.206 -17.949 22.341 1.00 84.25 269 SER A CA 1
ATOM 2035 C C . SER A 1 269 ? -1.676 -18.947 23.368 1.00 84.25 269 SER A C 1
ATOM 2037 O O . SER A 1 269 ? -2.319 -19.976 23.588 1.00 84.25 269 SER A O 1
ATOM 2039 N N . ARG A 1 270 ? -0.530 -18.668 24.002 1.00 87.56 270 ARG A N 1
ATOM 2040 C CA . ARG A 1 270 ? 0.084 -19.589 24.954 1.00 87.56 270 ARG A CA 1
ATOM 2041 C C . ARG A 1 270 ? -0.770 -19.643 26.230 1.00 87.56 270 ARG A C 1
ATOM 2043 O O . ARG A 1 270 ? -1.030 -18.597 26.829 1.00 87.56 270 ARG A O 1
ATOM 2050 N N . PRO A 1 271 ? -1.236 -20.828 26.667 1.00 85.88 271 PRO A N 1
ATOM 2051 C CA . PRO A 1 271 ? -1.931 -20.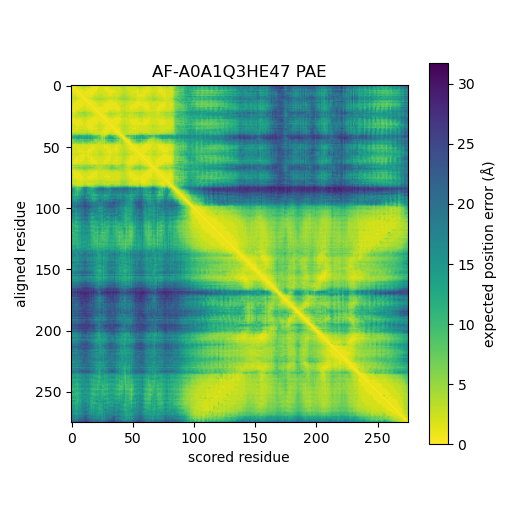938 27.941 1.00 85.88 271 PRO A CA 1
ATOM 2052 C C . PRO A 1 271 ? -0.968 -20.507 29.051 1.00 85.88 271 PRO A C 1
ATOM 2054 O O . PRO A 1 271 ? 0.133 -21.049 29.155 1.00 85.88 271 PRO A O 1
ATOM 2057 N N . ARG A 1 272 ? -1.358 -19.514 29.861 1.00 85.00 272 ARG A N 1
ATOM 2058 C CA . ARG A 1 272 ? -0.633 -19.208 31.100 1.00 85.00 272 ARG A CA 1
ATOM 2059 C C . ARG A 1 272 ? -0.751 -20.438 31.995 1.00 85.00 272 ARG A C 1
ATOM 2061 O O . ARG A 1 272 ? -1.872 -20.895 32.228 1.00 85.00 272 ARG A O 1
ATOM 2068 N N . SER A 1 273 ? 0.378 -20.992 32.431 1.00 83.12 273 SER A N 1
ATOM 2069 C CA . SER A 1 273 ? 0.374 -22.004 33.485 1.00 83.12 273 SER A CA 1
ATOM 2070 C C . SER A 1 273 ? -0.347 -21.414 34.695 1.00 83.12 273 SER A C 1
ATOM 2072 O O . SER A 1 273 ? -0.160 -20.243 35.029 1.00 83.12 273 SER A O 1
ATOM 2074 N N . ALA A 1 274 ? -1.266 -22.190 35.264 1.00 78.81 274 ALA A N 1
ATOM 2075 C CA . ALA A 1 274 ? -1.894 -21.837 36.523 1.00 78.81 274 ALA A CA 1
ATOM 2076 C C . ALA A 1 274 ? -0.876 -22.147 37.623 1.00 78.81 274 ALA A C 1
ATOM 2078 O O . ALA A 1 274 ? -0.765 -23.303 38.030 1.00 78.81 274 ALA A O 1
ATOM 2079 N N . ASP A 1 275 ? -0.104 -21.132 38.000 1.00 68.12 275 ASP A N 1
ATOM 2080 C CA . ASP A 1 275 ? 0.720 -21.129 39.212 1.00 68.12 275 ASP A CA 1
ATOM 2081 C C . ASP A 1 275 ? -0.120 -20.660 40.411 1.00 68.12 275 ASP A C 1
ATOM 2083 O O . ASP A 1 275 ? -0.973 -19.754 40.222 1.00 68.12 275 ASP A O 1
#